Protein AF-A0A8B7E6J3-F1 (afdb_monomer_lite)

Sequence (261 aa):
MADKCQYPDISEIPKKKKKHGRKWERNRNERISSHVIGFPCHCKRYKCFEETTVEEREFLLLYFNKMQNKDHQDSFLASMIKVLSIKRRRPRRKEEKRFLRDHSFSYYIKVARGNNIVRVPVCINAILSIFGIGKSRIERIRGSLVKTGVPPLNQQGKHTNRPLAFSENIVNSIIDHIKSFKGRQSHYALHETRKLYLPEDLNLSKMYNMYKERFPQNKVCRESYRKIFAEKFNISFGYPRKDTCSTCDKLNIILENQDTA

Radius of gyration: 34.97 Å; chains: 1; bounding box: 84×31×113 Å

Secondary structure (DSSP, 8-state):
------PPP----PPPPPSSPPHHHHHHHHHHH-----PPP--TTT-HHHHS-HHHHHHHHHHHHT-SSHHHHHHHHHTTEEEEE-------S-GGG-----EEEEEEEEEEETTEEEEEEE-HHHHHHHTT--HHHHHHHHHHHHHHSSPPP--TT---SS-SS--HHHHHHHHHHHHTS--EE-TT--TT---EEE-TT--HHHHHHHHHHH-TTS---HHHHHHHHHHH--EEES----PPPHHHHHHHHHHHHHTT-

pLDDT: mean 81.84, std 14.5, range [36.25, 96.56]

Structure (mmCIF, N/CA/C/O backbone):
data_AF-A0A8B7E6J3-F1
#
_entry.id   AF-A0A8B7E6J3-F1
#
loop_
_atom_site.group_PDB
_atom_site.id
_atom_site.type_symbol
_atom_site.label_atom_id
_atom_site.label_alt_id
_atom_site.label_comp_id
_atom_site.label_asym_id
_atom_site.label_entity_id
_atom_site.label_seq_id
_atom_site.pdbx_PDB_ins_code
_atom_site.Cartn_x
_atom_site.Cartn_y
_atom_site.Cartn_z
_atom_site.occupancy
_atom_site.B_iso_or_equiv
_atom_site.auth_seq_id
_atom_site.auth_comp_id
_atom_site.auth_asym_id
_atom_site.auth_atom_id
_atom_site.pdbx_PDB_model_num
ATOM 1 N N . MET A 1 1 ? -1.673 14.776 -31.379 1.00 37.25 1 MET A N 1
ATOM 2 C CA . MET A 1 1 ? -1.267 13.980 -30.199 1.00 37.25 1 MET A CA 1
ATOM 3 C C . MET A 1 1 ? 0.146 13.478 -30.448 1.00 37.25 1 MET A C 1
ATOM 5 O O . MET A 1 1 ? 0.320 12.621 -31.297 1.00 37.25 1 MET A O 1
ATOM 9 N N . ALA A 1 2 ? 1.160 14.076 -29.820 1.00 36.25 2 ALA A N 1
ATOM 10 C CA . ALA A 1 2 ? 2.540 13.626 -29.997 1.00 36.25 2 ALA A CA 1
ATOM 11 C C . ALA A 1 2 ? 2.730 12.287 -29.268 1.00 36.25 2 ALA A C 1
ATOM 13 O O . ALA A 1 2 ? 2.563 12.229 -28.046 1.00 36.25 2 ALA A O 1
ATOM 14 N N . ASP A 1 3 ? 3.043 11.227 -30.015 1.00 43.50 3 ASP A N 1
ATOM 15 C CA . ASP A 1 3 ? 3.410 9.922 -29.469 1.00 43.50 3 ASP A CA 1
ATOM 16 C C . ASP A 1 3 ? 4.594 10.095 -28.513 1.00 43.50 3 ASP A C 1
ATOM 18 O O . ASP A 1 3 ? 5.736 10.326 -28.915 1.00 43.50 3 ASP A O 1
ATOM 22 N N . LYS A 1 4 ? 4.319 10.022 -27.209 1.00 47.16 4 LYS A N 1
ATOM 23 C CA . LYS A 1 4 ? 5.356 10.048 -26.178 1.00 47.16 4 LYS A CA 1
ATOM 24 C C . LYS A 1 4 ? 6.167 8.757 -26.294 1.00 47.16 4 LYS A C 1
ATOM 26 O O . LYS A 1 4 ? 5.775 7.736 -25.733 1.00 47.16 4 LYS A O 1
ATOM 31 N N . CYS A 1 5 ? 7.296 8.819 -27.001 1.00 52.91 5 CYS A N 1
ATOM 32 C CA . CYS A 1 5 ? 8.334 7.787 -27.013 1.00 52.91 5 CYS A CA 1
ATOM 33 C C . CYS A 1 5 ? 8.694 7.440 -25.562 1.00 52.91 5 CYS A C 1
ATOM 35 O O . CYS A 1 5 ? 9.244 8.252 -24.814 1.00 52.91 5 CYS A O 1
ATOM 37 N N . GLN A 1 6 ? 8.288 6.249 -25.122 1.00 54.31 6 GLN A N 1
ATOM 38 C CA . GLN A 1 6 ? 8.710 5.713 -23.839 1.00 54.31 6 GLN A CA 1
ATOM 39 C C . GLN A 1 6 ? 10.120 5.159 -24.029 1.00 54.31 6 GLN A C 1
ATOM 41 O O . GLN A 1 6 ? 10.323 4.237 -24.810 1.00 54.31 6 GLN A O 1
ATOM 46 N N . TYR A 1 7 ? 11.088 5.766 -23.348 1.00 54.88 7 TYR A N 1
ATOM 47 C CA . TYR A 1 7 ? 12.486 5.350 -23.365 1.00 54.88 7 TYR A CA 1
ATOM 48 C C . TYR A 1 7 ? 12.687 4.162 -22.424 1.00 54.88 7 TYR A C 1
ATOM 50 O O . TYR A 1 7 ? 12.474 4.331 -21.219 1.00 54.88 7 TYR A O 1
ATOM 58 N N . PRO A 1 8 ? 13.156 3.007 -22.909 1.00 53.94 8 PRO A N 1
ATOM 59 C CA . PRO A 1 8 ? 13.796 2.050 -22.042 1.00 53.94 8 PRO A CA 1
ATOM 60 C C . PRO A 1 8 ? 15.250 2.458 -21.792 1.00 53.94 8 PRO A C 1
ATOM 62 O O . PRO A 1 8 ? 15.951 3.011 -22.656 1.00 53.94 8 PRO A O 1
ATOM 65 N N . ASP A 1 9 ? 15.672 2.238 -20.555 1.00 53.44 9 ASP A N 1
ATOM 66 C CA . ASP A 1 9 ? 17.061 2.349 -20.135 1.00 53.44 9 ASP A CA 1
ATOM 67 C C . ASP A 1 9 ? 17.729 1.001 -20.431 1.00 53.44 9 ASP A C 1
ATOM 69 O O . ASP A 1 9 ? 17.225 -0.032 -19.999 1.00 53.44 9 ASP A O 1
ATOM 73 N N . ILE A 1 10 ? 18.805 1.008 -21.221 1.00 54.53 10 ILE A N 1
ATOM 74 C CA . ILE A 1 10 ? 19.584 -0.200 -21.552 1.00 54.53 10 ILE A CA 1
ATOM 75 C C . ILE A 1 10 ? 20.737 -0.371 -20.541 1.00 54.53 10 ILE A C 1
ATOM 77 O O . ILE A 1 10 ? 21.452 -1.365 -20.558 1.00 54.53 10 ILE A O 1
ATOM 81 N N . SER A 1 11 ? 20.921 0.577 -19.613 1.00 46.94 11 SER A N 1
ATOM 82 C CA . SER A 1 11 ? 22.056 0.547 -18.696 1.00 46.94 11 SER A CA 1
ATOM 83 C C . SER A 1 11 ? 21.788 -0.275 -17.427 1.00 46.94 11 SER A C 1
ATOM 85 O O . SER A 1 11 ? 20.883 0.010 -16.644 1.00 46.94 11 SER A O 1
ATOM 87 N N . GLU A 1 12 ? 22.658 -1.258 -17.179 1.00 51.25 12 GLU A N 1
ATOM 88 C CA . GLU A 1 12 ? 22.761 -2.020 -15.922 1.00 51.25 12 GLU A CA 1
ATOM 89 C C . GLU A 1 12 ? 23.440 -1.232 -14.786 1.00 51.25 12 GLU A C 1
ATOM 91 O O . GLU A 1 12 ? 23.791 -1.802 -13.756 1.00 51.25 12 GLU A O 1
ATOM 96 N N . ILE A 1 13 ? 23.654 0.082 -14.927 1.00 48.06 13 ILE A N 1
ATOM 97 C CA . ILE A 1 13 ? 24.412 0.854 -13.935 1.00 48.06 13 ILE A CA 1
ATOM 98 C C . ILE A 1 13 ? 23.445 1.629 -13.029 1.00 48.06 13 ILE A C 1
ATOM 100 O O . ILE A 1 13 ? 22.967 2.709 -13.398 1.00 48.06 13 ILE A O 1
ATOM 104 N N . PRO A 1 14 ? 23.151 1.139 -11.807 1.00 47.66 14 PRO A N 1
ATOM 105 C CA . PRO A 1 14 ? 22.298 1.861 -10.881 1.00 47.66 14 PRO A CA 1
ATOM 106 C C . PRO A 1 14 ? 22.972 3.172 -10.464 1.00 47.66 14 PRO A C 1
ATOM 108 O O . PRO A 1 14 ? 24.040 3.195 -9.851 1.00 47.66 14 PRO A O 1
ATOM 111 N N . LYS A 1 15 ? 22.310 4.295 -10.764 1.00 56.81 15 LYS A N 1
ATOM 112 C CA . LYS A 1 15 ? 22.714 5.632 -10.304 1.00 56.81 15 LYS A CA 1
ATOM 113 C C . LYS A 1 15 ? 22.956 5.611 -8.786 1.00 56.81 15 LYS A C 1
ATOM 115 O O . LYS A 1 15 ? 22.044 5.278 -8.022 1.00 56.81 15 LYS A O 1
ATOM 120 N N . LYS A 1 16 ? 24.170 5.989 -8.354 1.00 54.41 16 LYS A N 1
ATOM 121 C CA . LYS A 1 16 ? 24.579 6.054 -6.936 1.00 54.41 16 LYS A CA 1
ATOM 122 C C . LYS A 1 16 ? 23.541 6.830 -6.106 1.00 54.41 16 LYS A C 1
ATOM 124 O O . LYS A 1 16 ? 23.137 7.938 -6.468 1.00 54.41 16 LYS A O 1
ATOM 129 N N . LYS A 1 17 ? 23.078 6.230 -5.001 1.00 52.81 17 LYS A N 1
ATOM 130 C CA . LYS A 1 17 ? 22.059 6.811 -4.105 1.00 52.81 17 LYS A CA 1
ATOM 131 C C . LYS A 1 17 ? 22.602 8.070 -3.412 1.00 52.81 17 LYS A C 1
ATOM 133 O O . LYS A 1 17 ? 23.733 8.081 -2.939 1.00 52.81 17 LYS A O 1
ATOM 138 N N . LYS A 1 18 ? 21.779 9.122 -3.320 1.00 54.47 18 LYS A N 1
ATOM 139 C CA . LYS A 1 18 ? 22.075 10.324 -2.515 1.00 54.47 18 LYS A CA 1
ATOM 140 C C . LYS A 1 18 ? 22.047 9.964 -1.016 1.00 54.47 18 LYS A C 1
ATOM 142 O O . LYS A 1 18 ? 21.199 9.173 -0.613 1.00 54.47 18 LYS A O 1
ATOM 147 N N . LYS A 1 19 ? 22.940 10.561 -0.205 1.00 53.47 19 LYS A N 1
ATOM 148 C CA . LYS A 1 19 ? 23.074 10.336 1.260 1.00 53.47 19 LYS A CA 1
ATOM 149 C C . LYS A 1 19 ? 21.780 10.579 2.050 1.00 53.47 19 LYS A C 1
ATOM 151 O O . LYS A 1 19 ? 21.528 9.902 3.037 1.00 53.47 19 LYS A O 1
ATOM 156 N N . HIS A 1 20 ? 20.946 11.509 1.595 1.00 54.53 20 HIS A N 1
ATOM 157 C CA . HIS A 1 20 ? 19.586 11.678 2.092 1.00 54.53 20 HIS A CA 1
ATOM 158 C C . HIS A 1 20 ? 18.641 11.004 1.100 1.00 54.53 20 HIS A C 1
ATOM 160 O O . HIS A 1 20 ? 18.699 11.304 -0.098 1.00 54.53 20 HIS A O 1
ATOM 166 N N . GLY A 1 21 ? 17.794 10.092 1.588 1.00 61.88 21 GLY A N 1
ATOM 167 C CA . GLY A 1 21 ? 16.759 9.438 0.786 1.00 61.88 21 GLY A CA 1
ATOM 168 C C . GLY A 1 21 ? 15.973 10.439 -0.068 1.00 61.88 21 GLY A C 1
ATOM 169 O O . GLY A 1 21 ? 15.929 11.646 0.206 1.00 61.88 21 GLY A O 1
ATOM 170 N N . ARG A 1 22 ? 15.364 9.963 -1.155 1.00 72.75 22 ARG A N 1
ATOM 171 C CA . ARG A 1 22 ? 14.664 10.851 -2.099 1.00 72.75 22 ARG A CA 1
ATOM 172 C C . ARG A 1 22 ? 13.571 11.637 -1.347 1.00 72.75 22 ARG A C 1
ATOM 174 O O . ARG A 1 22 ? 12.967 11.113 -0.419 1.00 72.75 22 ARG A O 1
ATOM 181 N N . LYS A 1 23 ? 13.258 12.879 -1.756 1.00 78.00 23 LYS A N 1
ATOM 182 C CA . LYS A 1 23 ? 12.209 13.720 -1.116 1.00 78.00 23 LYS A CA 1
ATOM 183 C C . LYS A 1 23 ? 10.894 12.956 -0.893 1.00 78.00 23 LYS A C 1
ATOM 185 O O . LYS A 1 23 ? 10.266 13.099 0.146 1.00 78.00 23 LYS A O 1
ATOM 190 N N . TRP A 1 24 ? 10.516 12.096 -1.842 1.00 75.00 24 TRP A N 1
ATOM 191 C CA . TRP A 1 24 ? 9.317 11.265 -1.725 1.00 75.00 24 TRP A CA 1
ATOM 192 C C . TRP A 1 24 ? 9.387 10.233 -0.582 1.00 75.00 24 TRP A C 1
ATOM 194 O O . TRP A 1 24 ? 8.356 9.954 0.019 1.00 75.00 24 TRP A O 1
ATOM 204 N N . GLU A 1 25 ? 10.568 9.687 -0.263 1.00 74.69 25 GLU A N 1
ATOM 205 C CA . GLU A 1 25 ? 10.778 8.726 0.835 1.00 74.69 25 GLU A CA 1
ATOM 206 C C . GLU A 1 25 ? 10.626 9.422 2.186 1.00 74.69 25 GLU A C 1
ATOM 208 O O . GLU A 1 25 ? 9.928 8.913 3.055 1.00 74.69 25 GLU A O 1
ATOM 213 N N . ARG A 1 26 ? 11.195 10.627 2.330 1.00 76.44 26 ARG A N 1
ATOM 214 C CA . ARG A 1 26 ? 11.019 11.454 3.534 1.00 76.44 26 ARG A CA 1
ATOM 215 C C . ARG A 1 26 ? 9.555 11.808 3.768 1.00 76.44 26 ARG A C 1
ATOM 217 O O . ARG A 1 26 ? 9.015 11.448 4.804 1.00 76.44 26 ARG A O 1
ATOM 224 N N . ASN A 1 27 ? 8.884 12.368 2.759 1.00 80.81 27 ASN A N 1
ATOM 225 C CA . ASN A 1 27 ? 7.459 12.698 2.849 1.00 80.81 27 ASN A CA 1
ATOM 226 C C . ASN A 1 27 ? 6.593 11.461 3.145 1.00 80.81 27 ASN A C 1
ATOM 228 O O . ASN A 1 27 ? 5.552 11.558 3.791 1.00 80.81 27 ASN A O 1
ATOM 232 N N . ARG A 1 28 ? 6.978 10.287 2.628 1.00 79.69 28 ARG A N 1
ATOM 233 C CA . ARG A 1 28 ? 6.297 9.025 2.932 1.00 79.69 28 ARG A CA 1
ATOM 234 C C . ARG A 1 28 ? 6.477 8.648 4.401 1.00 79.69 28 ARG A C 1
ATOM 236 O O . ARG A 1 28 ? 5.488 8.273 5.018 1.00 79.69 28 ARG A O 1
ATOM 243 N N . ASN A 1 29 ? 7.694 8.724 4.928 1.00 78.88 29 ASN A N 1
ATOM 244 C CA . ASN A 1 29 ? 7.988 8.368 6.315 1.00 78.88 29 ASN A CA 1
ATOM 245 C C . ASN A 1 29 ? 7.316 9.337 7.291 1.00 78.88 29 ASN A C 1
ATOM 247 O O . ASN A 1 29 ? 6.661 8.881 8.219 1.00 78.88 29 ASN A O 1
ATOM 251 N N . GLU A 1 30 ? 7.368 10.641 7.014 1.00 81.75 30 GLU A N 1
ATOM 252 C CA . GLU A 1 30 ? 6.654 11.661 7.794 1.00 81.75 30 GLU A CA 1
ATOM 253 C C . GLU A 1 30 ? 5.155 11.354 7.871 1.00 81.75 30 GLU A C 1
ATOM 255 O O . GLU A 1 30 ? 4.595 11.309 8.959 1.00 81.75 30 GLU A O 1
ATOM 260 N N . ARG A 1 31 ? 4.513 11.027 6.738 1.00 81.00 31 ARG A N 1
ATOM 261 C CA . ARG A 1 31 ? 3.088 10.646 6.712 1.00 81.00 31 ARG A CA 1
ATOM 262 C C . ARG A 1 31 ? 2.765 9.382 7.508 1.00 81.00 31 ARG A C 1
ATOM 264 O O . ARG A 1 31 ? 1.618 9.211 7.900 1.00 81.00 31 ARG A O 1
ATOM 271 N N . ILE A 1 32 ? 3.720 8.465 7.661 1.00 82.19 32 ILE A N 1
ATOM 272 C CA . ILE A 1 32 ? 3.532 7.222 8.424 1.00 82.19 32 ILE A CA 1
ATOM 273 C C . ILE A 1 32 ? 3.584 7.513 9.928 1.00 82.19 32 ILE A C 1
ATOM 275 O O . ILE A 1 32 ? 2.846 6.878 10.677 1.00 82.19 32 ILE A O 1
ATOM 279 N N . SER A 1 33 ? 4.408 8.469 10.362 1.00 85.06 33 SER A N 1
ATOM 280 C CA . SER A 1 33 ? 4.624 8.790 11.777 1.00 85.06 33 SER A CA 1
ATOM 281 C C . SER A 1 33 ? 3.790 9.966 12.298 1.00 85.06 33 SER A C 1
ATOM 283 O O . SER A 1 33 ? 3.857 10.267 13.485 1.00 85.06 33 SER A O 1
ATOM 285 N N . SER A 1 34 ? 3.035 10.661 11.443 1.00 90.25 34 SER A N 1
ATOM 286 C CA . SER A 1 34 ? 2.332 11.906 11.788 1.00 90.25 34 SER A CA 1
ATOM 287 C C . SER A 1 34 ? 0.832 11.736 12.065 1.00 90.25 34 SER A C 1
ATOM 289 O O . SER A 1 34 ? 0.069 12.679 11.842 1.00 90.25 34 SER A O 1
ATOM 291 N N . HIS A 1 35 ? 0.359 10.549 12.461 1.00 92.69 35 HIS A N 1
ATOM 292 C CA . HIS A 1 35 ? -1.067 10.379 12.754 1.00 92.69 35 HIS A CA 1
ATOM 293 C C . HIS A 1 35 ? -1.444 11.058 14.075 1.00 92.69 35 HIS A C 1
ATOM 295 O O . HIS A 1 35 ? -0.661 11.061 15.023 1.00 92.69 35 HIS A O 1
ATOM 301 N N . VAL A 1 36 ? -2.659 11.604 14.133 1.00 94.12 36 VAL A N 1
ATOM 302 C CA . VAL A 1 36 ? -3.217 12.302 15.299 1.00 94.12 36 VAL A CA 1
ATOM 303 C C . VAL A 1 36 ? -4.597 11.727 15.604 1.00 94.12 36 VAL A C 1
ATOM 305 O O . VAL A 1 36 ? -5.308 11.305 14.687 1.00 94.12 36 VAL A O 1
ATOM 308 N N . ILE A 1 37 ? -4.968 11.706 16.886 1.00 94.31 37 ILE A N 1
ATOM 309 C CA . ILE A 1 37 ? -6.299 11.283 17.327 1.00 94.31 37 ILE A CA 1
ATOM 310 C C . ILE A 1 37 ? -7.342 12.231 16.719 1.00 94.31 37 ILE A C 1
ATOM 312 O O . ILE A 1 37 ? -7.235 13.450 16.822 1.00 94.31 37 ILE A O 1
ATOM 316 N N . GLY A 1 38 ? -8.344 11.658 16.058 1.00 92.44 38 GLY A N 1
ATOM 317 C CA . GLY A 1 38 ? -9.471 12.391 15.493 1.00 92.44 38 GLY A CA 1
ATOM 318 C C . GLY A 1 38 ? -10.586 12.662 16.507 1.00 92.44 38 GLY A C 1
ATOM 319 O O . GLY A 1 38 ? -10.463 12.432 17.707 1.00 92.44 38 GLY A O 1
ATOM 320 N N . PHE A 1 39 ? -11.735 13.112 16.001 1.00 92.06 39 PHE A N 1
ATOM 321 C CA . PHE A 1 39 ? -12.907 13.377 16.837 1.00 92.06 39 PHE A CA 1
ATOM 322 C C . PHE A 1 39 ? -13.446 12.109 17.517 1.00 92.06 39 PHE A C 1
ATOM 324 O O . PHE A 1 39 ? -13.477 11.040 16.890 1.00 92.06 39 PHE A O 1
ATOM 331 N N . PRO A 1 40 ? -13.917 12.205 18.773 1.00 92.38 40 PRO A N 1
ATOM 332 C CA . PRO A 1 40 ? -14.459 11.064 19.494 1.00 92.38 40 PRO A CA 1
ATOM 333 C C . PRO A 1 40 ? -15.679 10.478 18.781 1.00 92.38 40 PRO A C 1
ATOM 335 O O . PRO A 1 40 ? -16.501 11.186 18.196 1.00 92.38 40 PRO A O 1
ATOM 338 N N . CYS A 1 41 ? -15.810 9.152 18.819 1.00 92.62 41 CYS A N 1
ATOM 339 C CA . CYS A 1 41 ? -16.981 8.488 18.264 1.00 92.62 41 CYS A CA 1
ATOM 340 C C . CYS A 1 41 ? -18.117 8.416 19.298 1.00 92.62 41 CYS A C 1
ATOM 342 O O . CYS A 1 41 ? -17.916 7.972 20.425 1.00 92.62 41 CYS A O 1
ATOM 344 N N . HIS A 1 42 ? -19.338 8.744 18.876 1.00 92.12 42 HIS A N 1
ATOM 345 C CA . HIS A 1 42 ? -20.531 8.796 19.733 1.00 92.12 42 HIS A CA 1
ATOM 346 C C . HIS A 1 42 ? -21.352 7.494 19.674 1.00 92.12 42 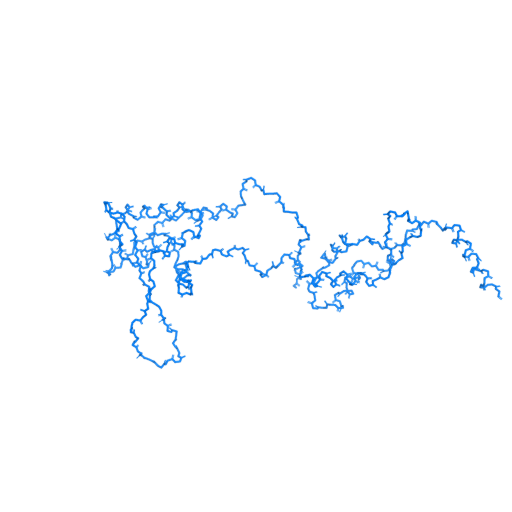HIS A C 1
ATOM 348 O O . HIS A 1 42 ? -22.565 7.494 19.455 1.00 92.12 42 HIS A O 1
ATOM 354 N N . CYS A 1 43 ? -20.691 6.336 19.756 1.00 91.31 43 CYS A N 1
ATOM 355 C CA . CYS A 1 43 ? -21.379 5.054 19.606 1.00 91.31 43 CYS A CA 1
ATOM 356 C C . CYS A 1 43 ? -22.089 4.621 20.902 1.00 91.31 43 CYS A C 1
ATOM 358 O O . CYS A 1 43 ? -21.448 4.395 21.922 1.00 91.31 43 CYS A O 1
ATOM 360 N N . LYS A 1 44 ? -23.403 4.374 20.832 1.00 91.19 44 LYS A N 1
ATOM 361 C CA . LYS A 1 44 ? -24.205 3.955 22.001 1.00 91.19 44 LYS A CA 1
ATOM 362 C C . LYS A 1 44 ? -23.892 2.542 22.509 1.00 91.19 44 LYS A C 1
ATOM 364 O O . LYS A 1 44 ? -24.037 2.270 23.689 1.00 91.19 44 LYS A O 1
ATOM 369 N N . ARG A 1 45 ? -23.481 1.633 21.615 1.00 90.94 45 ARG A N 1
ATOM 370 C CA . ARG A 1 45 ? -23.302 0.204 21.938 1.00 90.94 45 ARG A CA 1
ATOM 371 C C . ARG A 1 45 ? -22.063 -0.084 22.782 1.00 90.94 45 ARG A C 1
ATOM 373 O O . ARG A 1 45 ? -22.135 -0.887 23.696 1.00 90.94 45 ARG A O 1
ATOM 380 N N . TYR A 1 46 ? -20.930 0.492 22.391 1.00 91.56 46 TYR A N 1
ATOM 381 C CA . TYR A 1 46 ? -19.626 0.200 22.994 1.00 91.56 46 TYR A CA 1
ATOM 382 C C . TYR A 1 46 ? -19.037 1.392 23.740 1.00 91.56 46 TYR A C 1
ATOM 384 O O . TYR A 1 46 ? -17.972 1.235 24.318 1.00 91.56 46 TYR A O 1
ATOM 392 N N . LYS A 1 47 ? -19.669 2.576 23.647 1.00 92.69 47 LYS A N 1
ATOM 393 C CA . LYS A 1 47 ? -19.249 3.806 24.332 1.00 92.69 47 LYS A CA 1
ATOM 394 C C . LYS A 1 47 ? -17.728 4.009 24.303 1.00 92.69 47 LYS A C 1
ATOM 396 O O . LYS A 1 47 ? -17.091 4.247 25.317 1.00 92.69 47 LYS A O 1
ATOM 401 N N . CYS A 1 48 ? -17.126 3.853 23.119 1.00 93.06 48 CYS A N 1
ATOM 402 C CA . CYS A 1 48 ? -15.695 3.550 23.021 1.00 93.06 48 CYS A CA 1
ATOM 403 C C . CYS A 1 48 ? -14.790 4.590 23.686 1.00 93.06 48 CYS A C 1
ATOM 405 O O . CYS A 1 48 ? -13.764 4.211 24.227 1.00 93.06 48 CYS A O 1
ATOM 407 N N . PHE A 1 49 ? -15.152 5.874 23.629 1.00 91.81 49 PHE A N 1
ATOM 408 C CA . PHE A 1 49 ? -14.370 6.967 24.216 1.00 91.81 49 PHE A CA 1
ATOM 409 C C . PHE A 1 49 ? -14.659 7.202 25.705 1.00 91.81 49 PHE A C 1
ATOM 411 O O . PHE A 1 49 ? -13.863 7.870 26.352 1.00 91.81 49 PHE A O 1
ATOM 418 N N . GLU A 1 50 ? -15.754 6.650 26.236 1.00 91.81 50 GLU A N 1
ATOM 419 C CA . GLU A 1 50 ? -16.018 6.598 27.681 1.00 91.81 50 GLU A CA 1
ATOM 420 C C . GLU A 1 50 ? -15.215 5.448 28.305 1.00 91.81 50 GLU A C 1
ATOM 422 O O . GLU A 1 50 ? -14.574 5.633 29.330 1.00 91.81 50 GLU A O 1
ATOM 427 N N . GLU A 1 51 ? -15.169 4.286 27.641 1.00 90.69 51 GLU A N 1
ATOM 428 C CA . GLU A 1 51 ? -14.489 3.099 28.185 1.00 90.69 51 GLU A CA 1
ATOM 429 C C . GLU A 1 51 ? -12.973 3.072 28.008 1.00 90.69 51 GLU A C 1
ATOM 431 O O . GLU A 1 51 ? -12.300 2.197 28.563 1.00 90.69 51 GLU A O 1
ATOM 436 N N . THR A 1 52 ? -12.427 3.987 27.207 1.00 91.38 52 THR A N 1
ATOM 437 C CA . THR A 1 52 ? -10.985 4.084 26.966 1.00 91.38 52 THR A CA 1
ATOM 438 C C . THR A 1 52 ? -10.463 5.425 27.433 1.00 91.38 52 THR A C 1
ATOM 440 O O . THR A 1 52 ? -10.948 6.488 27.019 1.00 91.38 52 THR A O 1
ATOM 443 N N . THR A 1 53 ? -9.437 5.386 28.277 1.00 92.88 53 THR A N 1
ATOM 444 C CA . THR A 1 53 ? -8.841 6.615 28.800 1.00 92.88 53 THR A CA 1
ATOM 445 C C . THR A 1 53 ? -8.068 7.337 27.698 1.00 92.88 53 THR A C 1
ATOM 447 O O . THR A 1 53 ? -7.780 6.784 26.629 1.00 92.88 53 THR A O 1
ATOM 450 N N . VAL A 1 54 ? -7.783 8.619 27.920 1.00 93.06 54 VAL A N 1
ATOM 451 C CA . VAL A 1 54 ? -6.996 9.421 26.974 1.00 93.06 54 VAL A CA 1
ATOM 452 C C . VAL A 1 54 ? -5.577 8.856 26.866 1.00 93.06 54 VAL A C 1
ATOM 454 O O . VAL A 1 54 ? -5.115 8.607 25.757 1.00 93.06 54 VAL A O 1
ATOM 457 N N . GLU A 1 55 ? -4.961 8.521 28.000 1.00 92.81 55 GLU A N 1
ATOM 458 C CA . GLU A 1 55 ? -3.618 7.933 28.082 1.00 92.81 55 GLU A CA 1
ATOM 459 C C . GLU A 1 55 ? -3.504 6.613 27.306 1.00 92.81 55 GLU A C 1
ATOM 461 O O . GLU A 1 55 ? -2.562 6.413 26.538 1.00 92.81 55 GLU A O 1
ATOM 466 N N . GLU A 1 56 ? -4.494 5.720 27.435 1.00 93.25 56 GLU A N 1
ATOM 467 C CA . GLU A 1 56 ? -4.527 4.446 26.704 1.00 93.25 56 GLU A CA 1
ATOM 468 C C . GLU A 1 56 ? -4.535 4.678 25.181 1.00 93.25 56 GLU A C 1
ATOM 470 O O . GLU A 1 56 ? -3.849 3.984 24.423 1.00 93.25 56 GLU A O 1
ATOM 475 N N . ARG A 1 57 ? -5.305 5.670 24.718 1.00 94.25 57 ARG A N 1
ATOM 476 C CA . ARG A 1 57 ? -5.419 6.022 23.295 1.00 94.25 57 ARG A CA 1
ATOM 477 C C . ARG A 1 57 ? -4.150 6.686 22.771 1.00 94.25 57 ARG A C 1
ATOM 479 O O . ARG A 1 57 ? -3.700 6.341 21.677 1.00 94.25 57 ARG A O 1
ATOM 486 N N . GLU A 1 58 ? -3.566 7.594 23.542 1.00 94.31 58 GLU A N 1
ATOM 487 C CA . GLU A 1 58 ? -2.311 8.266 23.204 1.00 94.31 58 GLU A CA 1
ATOM 488 C C . GLU A 1 58 ? -1.147 7.282 23.140 1.00 94.31 58 GLU A C 1
ATOM 490 O O . GLU A 1 58 ? -0.377 7.311 22.181 1.00 94.31 58 GLU A O 1
ATOM 495 N N . PHE A 1 59 ? -1.070 6.339 24.081 1.00 94.00 59 PHE A N 1
ATOM 496 C CA . PHE A 1 59 ? -0.073 5.274 24.055 1.00 94.00 59 PHE A CA 1
ATOM 497 C C . PHE A 1 59 ? -0.189 4.413 22.789 1.00 94.00 59 PHE A C 1
ATOM 499 O O . PHE A 1 59 ? 0.809 4.147 22.111 1.00 94.00 59 PHE A O 1
ATOM 506 N N . LEU A 1 60 ? -1.411 4.005 22.429 1.00 94.06 60 LEU A N 1
ATOM 507 C CA . LEU A 1 60 ? -1.662 3.237 21.208 1.00 94.06 60 LEU A CA 1
ATOM 508 C C . LEU A 1 60 ? -1.260 4.009 19.948 1.00 94.06 60 LEU A C 1
ATOM 510 O O . LEU A 1 60 ? -0.649 3.426 19.047 1.00 94.06 60 LEU A O 1
ATOM 514 N N . LEU A 1 61 ? -1.583 5.302 19.878 1.00 95.00 61 LEU A N 1
ATOM 515 C CA . LEU A 1 61 ? -1.201 6.150 18.754 1.00 95.00 61 LEU A CA 1
ATOM 516 C C . LEU A 1 61 ? 0.319 6.344 18.686 1.00 95.00 61 LEU A C 1
ATOM 518 O O . LEU A 1 61 ? 0.903 6.222 17.610 1.00 95.00 61 LEU A O 1
ATOM 522 N N . LEU A 1 62 ? 0.972 6.602 19.818 1.00 94.06 62 LEU A N 1
ATOM 523 C CA . LEU A 1 62 ? 2.420 6.773 19.895 1.00 94.06 62 LEU A CA 1
ATOM 524 C C . LEU A 1 62 ? 3.142 5.510 19.421 1.00 94.06 62 LEU A C 1
ATOM 526 O O . LEU A 1 62 ? 4.055 5.584 18.595 1.00 94.06 62 LEU A O 1
ATOM 530 N N . TYR A 1 63 ? 2.687 4.339 19.869 1.00 93.31 63 TYR A N 1
ATOM 531 C CA . TYR A 1 63 ? 3.211 3.061 19.399 1.00 93.31 63 TYR A CA 1
ATOM 532 C C . TYR A 1 63 ? 2.997 2.872 17.889 1.00 93.31 63 TYR A C 1
ATOM 534 O O . TYR A 1 63 ? 3.911 2.449 17.180 1.00 93.31 63 TYR A O 1
ATOM 542 N N . PHE A 1 64 ? 1.819 3.236 17.374 1.00 94.88 64 PHE A N 1
ATOM 543 C CA . PHE A 1 64 ? 1.490 3.164 15.948 1.00 94.88 64 PHE A CA 1
ATOM 544 C C . PHE A 1 64 ? 2.361 4.083 15.076 1.00 94.88 64 PHE A C 1
ATOM 546 O O . PHE A 1 64 ? 2.831 3.667 14.012 1.00 94.88 64 PHE A O 1
ATOM 553 N N . ASN A 1 65 ? 2.621 5.307 15.537 1.00 93.81 65 ASN A N 1
ATOM 554 C CA . ASN A 1 65 ? 3.461 6.292 14.853 1.00 93.81 65 ASN A CA 1
ATOM 555 C C . ASN A 1 65 ? 4.950 5.929 14.885 1.00 93.81 65 ASN A C 1
ATOM 557 O O . ASN A 1 65 ? 5.686 6.277 13.964 1.00 93.81 65 ASN A O 1
ATOM 561 N N . LYS A 1 66 ? 5.397 5.188 15.907 1.00 93.44 66 LYS A N 1
ATOM 562 C CA . LYS A 1 66 ? 6.779 4.693 16.016 1.00 93.44 66 LYS A CA 1
ATOM 563 C C . LYS A 1 66 ? 7.092 3.554 15.032 1.00 93.44 66 LYS A C 1
ATOM 565 O O . LYS A 1 66 ? 8.257 3.204 14.840 1.00 93.44 66 LYS A O 1
ATOM 570 N N . MET A 1 67 ? 6.083 2.949 14.402 1.00 91.69 67 MET A N 1
ATOM 571 C CA . MET A 1 67 ? 6.294 1.849 13.458 1.00 91.69 67 MET A CA 1
ATOM 572 C C . MET A 1 67 ? 7.005 2.316 12.187 1.00 91.69 67 MET A C 1
ATOM 574 O O . MET A 1 67 ? 6.571 3.248 11.518 1.00 91.69 67 MET A O 1
ATOM 578 N N . GLN A 1 68 ? 8.064 1.598 11.803 1.00 84.19 68 GLN A N 1
ATOM 579 C CA . GLN A 1 68 ? 8.937 1.989 10.690 1.00 84.19 68 GLN A CA 1
ATOM 580 C C . GLN A 1 68 ? 8.239 1.957 9.324 1.00 84.19 68 GLN A C 1
ATOM 582 O O . GLN A 1 68 ? 8.488 2.808 8.474 1.00 84.19 68 GLN A O 1
ATOM 587 N N . ASN A 1 69 ? 7.375 0.961 9.097 1.00 87.12 69 ASN A N 1
ATOM 588 C CA . ASN A 1 69 ? 6.765 0.718 7.794 1.00 87.12 69 ASN A CA 1
ATOM 589 C C . ASN A 1 69 ? 5.246 0.587 7.880 1.00 87.12 69 ASN A C 1
ATOM 591 O O . ASN A 1 69 ? 4.685 0.060 8.842 1.00 87.12 69 ASN A O 1
ATOM 595 N N . LYS A 1 70 ? 4.592 0.962 6.776 1.00 88.94 70 LYS A N 1
ATOM 596 C CA . LYS A 1 70 ? 3.150 0.790 6.565 1.00 88.94 70 LYS A CA 1
ATOM 597 C C . LYS A 1 70 ? 2.685 -0.658 6.771 1.00 88.94 70 LYS A C 1
ATOM 599 O O . LYS A 1 70 ? 1.589 -0.863 7.277 1.00 88.94 70 LYS A O 1
ATOM 604 N N . ASP A 1 71 ? 3.513 -1.638 6.417 1.00 91.69 71 ASP A N 1
ATOM 605 C CA . ASP A 1 71 ? 3.185 -3.062 6.562 1.00 91.69 71 ASP A CA 1
ATOM 606 C C . ASP A 1 71 ? 3.082 -3.483 8.037 1.00 91.69 71 ASP A C 1
ATOM 608 O O . ASP A 1 71 ? 2.165 -4.218 8.407 1.00 91.69 71 ASP A O 1
ATOM 612 N N . HIS A 1 72 ? 3.952 -2.953 8.907 1.00 92.62 72 HIS A N 1
ATOM 613 C CA . HIS A 1 72 ? 3.857 -3.174 10.354 1.00 92.62 72 HIS A CA 1
ATOM 614 C C . HIS A 1 72 ? 2.597 -2.526 10.930 1.00 92.62 72 HIS A C 1
ATOM 616 O O . HIS A 1 72 ? 1.868 -3.172 11.678 1.00 92.62 72 HIS A O 1
ATOM 622 N N . GLN A 1 73 ? 2.286 -1.296 10.511 1.00 94.06 73 GLN A N 1
ATOM 623 C CA . GLN A 1 73 ? 1.044 -0.621 10.893 1.00 94.06 73 GLN A CA 1
ATOM 624 C C . GLN A 1 73 ? -0.201 -1.398 10.452 1.00 94.06 73 GLN A C 1
ATOM 626 O O . GLN A 1 73 ? -1.132 -1.578 11.231 1.00 94.06 73 GLN A O 1
ATOM 631 N N . ASP A 1 74 ? -0.230 -1.878 9.208 1.00 94.81 74 ASP A N 1
ATOM 632 C CA . ASP A 1 74 ? -1.359 -2.647 8.681 1.00 94.81 74 ASP A CA 1
ATOM 633 C C . ASP A 1 74 ? -1.504 -3.994 9.402 1.00 94.81 74 ASP A C 1
ATOM 635 O O . ASP A 1 74 ? -2.626 -4.427 9.663 1.00 94.81 74 ASP A O 1
ATOM 639 N N . SER A 1 75 ? -0.389 -4.623 9.782 1.00 95.12 75 SER A N 1
ATOM 640 C CA . SER A 1 75 ? -0.380 -5.847 10.593 1.00 95.12 75 SER A CA 1
ATOM 641 C C . SER A 1 75 ? -0.892 -5.601 12.010 1.00 95.12 75 SER A C 1
ATOM 643 O O . SER A 1 75 ? -1.695 -6.375 12.532 1.00 95.12 75 SER A O 1
ATOM 645 N N . PHE A 1 76 ? -0.497 -4.484 12.618 1.00 95.25 76 PHE A N 1
ATOM 646 C CA . PHE A 1 76 ? -0.992 -4.072 13.925 1.00 95.25 76 PHE A CA 1
ATOM 647 C C . PHE A 1 76 ? -2.499 -3.807 13.905 1.00 95.25 76 PHE A C 1
ATOM 649 O O . PHE A 1 76 ? -3.226 -4.355 14.737 1.00 95.25 76 PHE A O 1
ATOM 656 N N . LEU A 1 77 ? -2.985 -3.063 12.905 1.00 95.75 77 LEU A N 1
ATOM 657 C CA . LEU A 1 77 ? -4.414 -2.831 12.688 1.00 95.75 77 LEU A CA 1
ATOM 658 C C . LEU A 1 77 ? -5.161 -4.141 12.431 1.00 95.75 77 LEU A C 1
ATOM 660 O O . LEU A 1 77 ? -6.224 -4.352 13.000 1.00 95.75 77 LEU A O 1
ATOM 664 N N . ALA A 1 78 ? -4.611 -5.048 11.619 1.00 95.81 78 ALA A N 1
ATOM 665 C CA . ALA A 1 78 ? -5.207 -6.359 11.376 1.00 95.81 78 ALA A CA 1
ATOM 666 C C . ALA A 1 78 ? -5.362 -7.171 12.670 1.00 95.81 78 ALA A C 1
ATOM 668 O O . ALA A 1 78 ? -6.383 -7.828 12.856 1.00 95.81 78 ALA A O 1
ATOM 669 N N . SER A 1 79 ? -4.415 -7.053 13.607 1.00 94.44 79 SER A N 1
ATOM 670 C CA . SER A 1 79 ? -4.474 -7.735 14.906 1.00 94.44 79 SER A CA 1
ATOM 671 C C . SER A 1 79 ? -5.638 -7.292 15.805 1.00 94.44 79 SER A C 1
ATOM 673 O O . SER A 1 79 ? -5.909 -7.962 16.804 1.00 94.44 79 SER A O 1
ATOM 675 N N . MET A 1 80 ? -6.309 -6.186 15.463 1.00 95.31 80 MET A N 1
ATOM 676 C CA . MET A 1 80 ? -7.486 -5.612 16.133 1.00 95.31 80 MET A CA 1
ATOM 677 C C . MET A 1 80 ? -8.805 -5.974 15.437 1.00 95.31 80 MET A C 1
ATOM 679 O O . MET A 1 80 ? -9.881 -5.567 15.879 1.00 95.31 80 MET A O 1
ATOM 683 N N . ILE A 1 81 ? -8.738 -6.715 14.327 1.00 95.94 81 ILE A N 1
ATOM 684 C CA . ILE A 1 81 ? -9.889 -7.106 13.517 1.00 95.94 81 ILE A CA 1
ATOM 685 C C . ILE A 1 81 ? -10.086 -8.608 13.645 1.00 95.94 81 ILE A C 1
ATOM 687 O O . ILE A 1 81 ? -9.213 -9.398 13.303 1.00 95.94 81 ILE A O 1
ATOM 691 N N . LYS A 1 82 ? -11.287 -9.012 14.054 1.00 94.56 82 LYS A N 1
ATOM 692 C CA . LYS A 1 82 ? -11.719 -10.407 13.982 1.00 94.56 82 LYS A CA 1
ATOM 693 C C . LYS A 1 82 ? -12.761 -10.567 12.886 1.00 94.56 82 LYS A C 1
ATOM 695 O O . LYS A 1 82 ? -13.797 -9.897 12.898 1.00 94.56 82 LYS A O 1
ATOM 700 N N . VAL A 1 83 ? -12.459 -11.451 11.938 1.00 93.38 83 VAL A N 1
ATOM 701 C CA . VAL A 1 83 ? -13.370 -11.864 10.866 1.00 93.38 83 VAL A CA 1
ATOM 702 C C . VAL A 1 83 ? -14.331 -12.908 11.429 1.00 93.38 83 VAL A C 1
ATOM 704 O O . VAL A 1 83 ? -13.917 -13.844 12.110 1.00 93.38 83 VAL A O 1
ATOM 707 N N . LEU A 1 84 ? -15.624 -12.725 11.184 1.00 90.56 84 LEU A N 1
ATOM 708 C CA . LEU A 1 84 ? -16.695 -13.600 11.649 1.00 90.56 84 LEU A CA 1
ATOM 709 C C . LEU A 1 84 ? -17.485 -14.115 10.444 1.00 90.56 84 LEU A C 1
ATOM 711 O O . LEU A 1 84 ? -17.848 -13.338 9.558 1.00 90.56 84 LEU A O 1
ATOM 715 N N . SER A 1 85 ? -17.801 -15.409 10.432 1.00 84.88 85 SER A N 1
ATOM 716 C CA . SER A 1 85 ? -18.764 -15.975 9.488 1.00 84.88 85 SER A CA 1
ATOM 717 C C . SER A 1 85 ? -20.189 -15.561 9.867 1.00 84.88 85 SER A C 1
ATOM 719 O O . SER A 1 85 ? -20.533 -15.386 11.042 1.00 84.88 85 SER A O 1
ATOM 721 N N . ILE A 1 86 ? -21.037 -15.351 8.863 1.00 81.81 86 ILE A N 1
ATOM 722 C CA . ILE A 1 86 ? -22.427 -14.954 9.093 1.00 81.81 86 ILE A CA 1
ATOM 723 C C . ILE A 1 86 ? -23.248 -16.189 9.458 1.00 81.81 86 ILE A C 1
ATOM 725 O O . ILE A 1 86 ? -23.491 -17.049 8.622 1.00 81.81 86 ILE A O 1
ATOM 729 N N . LYS A 1 87 ? -23.713 -16.241 10.711 1.00 76.06 87 LYS A N 1
ATOM 730 C CA . LYS A 1 87 ? -24.464 -17.383 11.260 1.00 76.06 87 LYS A CA 1
ATOM 731 C C . LYS A 1 87 ? -25.898 -17.514 10.733 1.00 76.06 87 LYS A C 1
ATOM 733 O O . LYS A 1 87 ? -26.457 -18.601 10.762 1.00 76.06 87 LYS A O 1
ATOM 738 N N . ARG A 1 88 ? -26.533 -16.417 10.302 1.00 72.12 88 ARG A N 1
ATOM 739 C CA . ARG A 1 88 ? -27.927 -16.427 9.827 1.00 72.12 88 ARG A CA 1
ATOM 740 C C . ARG A 1 88 ? -28.158 -15.349 8.775 1.00 72.12 88 ARG A C 1
ATOM 742 O O . ARG A 1 88 ? -27.783 -14.195 8.980 1.00 72.12 88 ARG A O 1
ATOM 749 N N . ARG A 1 89 ? -28.832 -15.709 7.681 1.00 71.38 89 ARG A N 1
ATOM 750 C CA . ARG A 1 89 ? -29.323 -14.778 6.653 1.00 71.38 89 ARG A CA 1
ATOM 751 C C . ARG A 1 89 ? -30.849 -14.712 6.744 1.00 71.38 89 ARG A C 1
ATOM 753 O O . ARG A 1 89 ? -31.501 -15.742 6.853 1.00 71.38 89 ARG A O 1
ATOM 760 N N . ARG A 1 90 ? -31.430 -13.507 6.734 1.00 70.12 90 ARG A N 1
ATOM 761 C CA . ARG A 1 90 ? -32.884 -13.315 6.580 1.00 70.12 90 ARG A CA 1
ATOM 762 C C . ARG A 1 90 ? -33.160 -12.869 5.141 1.00 70.12 90 ARG A C 1
ATOM 764 O O . ARG A 1 90 ? -32.862 -11.714 4.819 1.00 70.12 90 ARG A O 1
ATOM 771 N N . PRO A 1 91 ? -33.668 -13.737 4.252 1.00 65.56 91 PRO A N 1
ATOM 772 C CA . PRO A 1 91 ? -33.949 -13.342 2.880 1.00 65.56 91 PRO A CA 1
ATOM 773 C C . PRO A 1 91 ? -35.168 -12.401 2.834 1.00 65.56 91 PRO A C 1
ATOM 775 O O . PRO A 1 91 ? -36.278 -12.796 3.139 1.00 65.56 91 PRO A O 1
ATOM 778 N N . ARG A 1 92 ? -34.959 -11.135 2.443 1.00 63.72 92 ARG A N 1
ATOM 779 C CA . ARG A 1 92 ? -36.013 -10.121 2.194 1.00 63.72 92 ARG A CA 1
ATOM 780 C C . ARG A 1 92 ? -36.408 -9.882 0.702 1.00 63.72 92 ARG A C 1
ATOM 782 O O . ARG A 1 92 ? -37.174 -8.975 0.437 1.00 63.72 92 ARG A O 1
ATOM 789 N N . ARG A 1 93 ? -35.826 -10.597 -0.281 1.00 62.66 93 ARG A N 1
ATOM 790 C CA . ARG A 1 93 ? -35.801 -10.381 -1.764 1.00 62.66 93 ARG A CA 1
ATOM 791 C C . ARG A 1 93 ? -35.222 -11.630 -2.485 1.00 62.66 93 ARG A C 1
ATOM 793 O O . ARG A 1 93 ? -34.461 -12.355 -1.845 1.00 62.66 93 ARG A O 1
ATOM 800 N N . LYS A 1 94 ? -35.520 -11.836 -3.779 1.00 61.16 94 LYS A N 1
ATOM 801 C CA . LYS A 1 94 ? -34.946 -12.908 -4.637 1.00 61.16 94 LYS A CA 1
ATOM 802 C C . LYS A 1 94 ? -33.408 -12.813 -4.742 1.00 61.16 94 LYS A C 1
ATOM 804 O O . LYS A 1 94 ? -32.851 -11.719 -4.628 1.00 61.16 94 LYS A O 1
ATOM 809 N N . GLU A 1 95 ? -32.734 -13.955 -4.889 1.00 60.06 95 GLU A N 1
ATOM 810 C CA . GLU A 1 95 ? -31.281 -14.124 -4.682 1.00 60.06 95 GLU A CA 1
ATOM 811 C C . GLU A 1 95 ? -30.390 -13.449 -5.737 1.00 60.06 95 GLU A C 1
ATOM 813 O O . GLU A 1 95 ? -29.355 -12.891 -5.381 1.00 60.06 95 GLU A O 1
ATOM 818 N N . GLU A 1 96 ? -30.830 -13.395 -6.994 1.00 60.56 96 GLU A N 1
ATOM 819 C CA . GLU A 1 96 ? -30.007 -13.051 -8.170 1.00 60.56 96 GLU A CA 1
ATOM 820 C C . GLU A 1 96 ? -29.436 -11.619 -8.198 1.00 60.56 96 GLU A C 1
ATOM 822 O O . GLU A 1 96 ? -28.494 -11.343 -8.932 1.00 60.56 96 GLU A O 1
ATOM 827 N N . LYS A 1 97 ? -29.966 -10.683 -7.397 1.00 53.47 97 LYS A N 1
ATOM 828 C CA . LYS A 1 97 ? -29.549 -9.259 -7.400 1.00 53.47 97 LYS A CA 1
ATOM 829 C C . LYS A 1 97 ? -28.804 -8.816 -6.138 1.00 53.47 97 LYS A C 1
ATOM 831 O O . LYS A 1 97 ? -28.774 -7.625 -5.821 1.00 53.47 97 LYS A O 1
ATOM 836 N N . ARG A 1 98 ? -28.263 -9.745 -5.345 1.00 57.88 98 ARG A N 1
ATOM 837 C CA . ARG A 1 98 ? -27.699 -9.413 -4.029 1.00 57.88 98 ARG A CA 1
ATOM 838 C C . ARG A 1 98 ? -26.182 -9.486 -4.000 1.00 57.88 98 ARG A C 1
ATOM 840 O O . ARG A 1 98 ? -25.609 -10.566 -4.041 1.00 57.88 98 ARG A O 1
ATOM 847 N N . PHE A 1 99 ? -25.549 -8.348 -3.725 1.00 59.03 99 PHE A N 1
ATOM 848 C CA . PHE A 1 99 ? -24.227 -8.325 -3.097 1.00 59.03 99 PHE A CA 1
ATOM 849 C C . PHE A 1 99 ? -24.367 -8.812 -1.651 1.00 59.03 99 PHE A C 1
ATOM 851 O O . PHE A 1 99 ? -24.544 -8.028 -0.712 1.00 59.03 99 PHE A O 1
ATOM 858 N N . LEU A 1 100 ? -24.390 -10.131 -1.477 1.00 63.88 100 LEU A N 1
ATOM 859 C CA . LEU A 1 100 ? -24.413 -10.757 -0.165 1.00 63.88 100 LEU A CA 1
ATOM 860 C C . LEU A 1 100 ? -23.092 -10.421 0.531 1.00 63.88 100 LEU A C 1
ATOM 862 O O . LEU A 1 100 ? -22.010 -10.613 -0.012 1.00 63.88 100 LEU A O 1
ATOM 866 N N . ARG A 1 101 ? -23.174 -9.874 1.746 1.00 68.81 101 ARG A N 1
ATOM 867 C CA . ARG A 1 101 ? -22.001 -9.856 2.620 1.00 68.81 101 ARG A CA 1
ATOM 868 C C . ARG A 1 101 ? -21.814 -11.287 3.095 1.00 68.81 101 ARG A C 1
ATOM 870 O O . ARG A 1 101 ? -22.755 -11.839 3.658 1.00 68.81 101 ARG A O 1
ATOM 877 N N . ASP A 1 102 ? -20.634 -11.853 2.884 1.00 79.88 102 ASP A N 1
ATOM 878 C CA . ASP A 1 102 ? -20.306 -13.210 3.346 1.00 79.88 102 ASP A CA 1
ATOM 879 C C . ASP A 1 102 ? -19.661 -13.214 4.734 1.00 79.88 102 ASP A C 1
ATOM 881 O O . ASP A 1 102 ? -19.780 -14.178 5.493 1.00 79.88 102 ASP A O 1
ATOM 885 N N . HIS A 1 103 ? -19.076 -12.078 5.117 1.00 86.25 103 HIS A N 1
ATOM 886 C CA . HIS A 1 103 ? -18.346 -11.921 6.366 1.00 86.25 103 HIS A CA 1
ATOM 887 C C . HIS A 1 103 ? -18.838 -10.717 7.167 1.00 86.25 103 HIS A C 1
ATOM 889 O O . HIS A 1 103 ? -19.230 -9.678 6.625 1.00 86.25 103 HIS A O 1
ATOM 895 N N . SER A 1 104 ? -18.785 -10.867 8.486 1.00 90.00 104 SER A N 1
ATOM 896 C CA . SER A 1 104 ? -18.939 -9.792 9.460 1.00 90.00 104 SER A CA 1
ATOM 897 C C . SER A 1 104 ? -17.597 -9.524 10.141 1.00 90.00 104 SER A C 1
ATOM 899 O O . SER A 1 104 ? -16.691 -10.354 10.105 1.00 90.00 104 SER A O 1
ATOM 901 N N . PHE A 1 105 ? -17.454 -8.358 10.764 1.00 93.19 105 PHE A N 1
ATOM 902 C CA . PHE A 1 105 ? -16.216 -7.963 11.428 1.00 93.19 105 PHE A CA 1
ATOM 903 C C . PHE A 1 105 ? -16.506 -7.402 12.815 1.00 93.19 105 PHE A C 1
ATOM 905 O O . PHE A 1 105 ? -17.394 -6.562 12.979 1.00 93.19 105 PHE A O 1
ATOM 912 N N . SER A 1 106 ? -15.716 -7.830 13.793 1.00 94.56 106 SER A N 1
ATOM 913 C CA . SER A 1 106 ? -15.671 -7.253 15.138 1.00 94.56 106 SER A CA 1
ATOM 914 C C . SER A 1 106 ? -14.312 -6.611 15.389 1.00 94.56 106 SER A C 1
ATOM 916 O O . SER A 1 106 ? -13.298 -7.116 14.905 1.00 94.56 106 SER A O 1
ATOM 918 N N . TYR A 1 107 ? -14.302 -5.529 16.164 1.00 96.44 107 TYR A N 1
ATOM 919 C CA . TYR A 1 107 ? -13.112 -4.738 16.458 1.00 96.44 107 TYR A CA 1
ATOM 920 C C . TYR A 1 107 ? -12.825 -4.728 17.948 1.00 96.44 107 TYR A C 1
ATOM 922 O O . TYR A 1 107 ? -13.751 -4.678 18.758 1.00 96.44 107 TYR A O 1
ATOM 930 N N . TYR A 1 108 ? -11.547 -4.743 18.297 1.00 96.44 108 TYR A N 1
ATOM 931 C CA . TYR A 1 108 ? -11.091 -4.589 19.671 1.00 96.44 108 TYR A CA 1
ATOM 932 C C . TYR A 1 108 ? -9.746 -3.875 19.703 1.00 96.44 108 TYR A C 1
ATOM 934 O O . TYR A 1 108 ? -8.934 -4.044 18.799 1.00 96.44 108 TYR A O 1
ATOM 942 N N . ILE A 1 109 ? -9.486 -3.130 20.767 1.00 95.06 109 ILE A N 1
ATOM 943 C CA . ILE A 1 109 ? -8.150 -2.617 21.075 1.00 95.06 109 ILE A CA 1
ATOM 944 C C . ILE A 1 109 ? -7.556 -3.415 22.234 1.00 95.06 109 ILE A C 1
ATOM 946 O O . ILE A 1 109 ? -8.286 -3.971 23.054 1.00 95.06 109 ILE A O 1
ATOM 950 N N . LYS A 1 110 ? -6.228 -3.521 22.269 1.00 92.94 110 LYS A N 1
ATOM 951 C CA . LYS A 1 110 ? -5.497 -4.187 23.351 1.00 92.94 110 LYS A CA 1
ATOM 952 C C . LYS A 1 110 ? -4.927 -3.111 24.256 1.00 92.94 110 LYS A C 1
ATOM 954 O O . LYS A 1 110 ? -4.183 -2.264 23.774 1.00 92.94 110 LYS A O 1
ATOM 959 N N . VAL A 1 111 ? -5.282 -3.160 25.526 1.00 92.50 111 VAL A N 1
ATOM 960 C CA . VAL A 1 111 ? -4.937 -2.136 26.505 1.00 92.50 111 VAL A CA 1
ATOM 961 C C . VAL A 1 111 ? -4.326 -2.812 27.724 1.00 92.50 111 VAL A C 1
ATOM 963 O O . VAL A 1 111 ? -4.843 -3.831 28.177 1.00 92.50 111 VAL A O 1
ATOM 966 N N . ALA A 1 112 ? -3.222 -2.273 28.233 1.00 89.50 112 ALA A N 1
ATOM 967 C CA . ALA A 1 112 ? -2.619 -2.748 29.471 1.00 89.50 112 ALA A CA 1
ATOM 968 C C . ALA A 1 112 ? -3.314 -2.073 30.660 1.00 89.50 112 ALA A C 1
ATOM 970 O O . ALA A 1 112 ? -3.309 -0.850 30.759 1.00 89.50 112 ALA A O 1
ATOM 971 N N . ARG A 1 113 ? -3.929 -2.865 31.543 1.00 89.94 113 ARG A N 1
ATOM 972 C CA . ARG A 1 113 ? -4.528 -2.395 32.800 1.00 89.94 113 ARG A CA 1
ATOM 973 C C . ARG A 1 113 ? -3.912 -3.197 33.939 1.00 89.94 113 ARG A C 1
ATOM 975 O O . ARG A 1 113 ? -4.181 -4.393 34.074 1.00 89.94 113 ARG A O 1
ATOM 982 N N . GLY A 1 114 ? -3.034 -2.555 34.708 1.00 86.12 114 GLY A N 1
ATOM 983 C CA . GLY A 1 114 ? -2.160 -3.252 35.654 1.00 86.12 114 GLY A CA 1
ATOM 984 C C . GLY A 1 114 ? -1.276 -4.274 34.932 1.00 86.12 114 GLY A C 1
ATOM 985 O O . GLY A 1 114 ? -0.705 -3.975 33.886 1.00 86.12 114 GLY A O 1
ATOM 986 N N . ASN A 1 115 ? -1.224 -5.504 35.446 1.00 87.50 115 ASN A N 1
ATOM 987 C CA . ASN A 1 115 ? -0.396 -6.579 34.879 1.00 87.50 115 ASN A CA 1
ATOM 988 C C . ASN A 1 115 ? -1.067 -7.345 33.720 1.00 87.50 115 ASN A C 1
ATOM 990 O O . ASN A 1 115 ? -0.475 -8.278 33.181 1.00 87.50 115 ASN A O 1
ATOM 994 N N . ASN A 1 116 ? -2.292 -6.975 33.324 1.00 89.81 116 ASN A N 1
ATOM 995 C CA . ASN A 1 116 ? -3.082 -7.718 32.343 1.00 89.81 116 ASN A CA 1
ATOM 996 C C . ASN A 1 116 ? -3.301 -6.937 31.043 1.00 89.81 116 ASN A C 1
ATOM 998 O O . ASN A 1 116 ? -3.551 -5.731 31.043 1.00 89.81 116 ASN A O 1
ATOM 1002 N N . ILE A 1 117 ? -3.292 -7.659 29.918 1.00 89.81 117 ILE A N 1
ATOM 1003 C CA . ILE A 1 117 ? -3.673 -7.120 28.607 1.00 89.81 117 ILE A CA 1
ATOM 1004 C C . ILE A 1 117 ? -5.155 -7.411 28.369 1.00 89.81 117 ILE A C 1
ATOM 1006 O O . ILE A 1 117 ? -5.551 -8.544 28.087 1.00 89.81 117 ILE A O 1
ATOM 1010 N N . VAL A 1 118 ? -5.974 -6.368 28.430 1.00 92.69 118 VAL A N 1
ATOM 1011 C CA . VAL A 1 118 ? -7.423 -6.436 28.234 1.00 92.69 118 VAL A CA 1
ATOM 1012 C C . VAL A 1 118 ? -7.768 -6.128 26.778 1.00 92.69 118 VAL A C 1
ATOM 1014 O O . VAL A 1 118 ? -7.228 -5.203 26.167 1.00 92.69 118 VAL A O 1
ATOM 1017 N N . ARG A 1 119 ? -8.688 -6.907 26.195 1.00 93.75 119 ARG A N 1
ATOM 1018 C CA . ARG A 1 119 ? -9.267 -6.622 24.873 1.00 93.75 119 ARG A CA 1
ATOM 1019 C C . ARG A 1 119 ? -10.573 -5.859 25.044 1.00 93.75 119 ARG A C 1
ATOM 1021 O O . ARG A 1 119 ? -11.586 -6.456 25.396 1.00 93.75 119 ARG A O 1
ATOM 1028 N N . VAL A 1 120 ? -10.556 -4.563 24.752 1.00 94.69 120 VAL A N 1
ATOM 1029 C CA . VAL A 1 120 ? -11.744 -3.706 24.836 1.00 94.69 120 VAL A CA 1
ATOM 1030 C C . VAL A 1 120 ? -12.461 -3.716 23.482 1.00 94.69 120 VAL A C 1
ATOM 1032 O O . VAL A 1 120 ? -11.836 -3.369 22.474 1.00 94.69 120 VAL A O 1
ATOM 1035 N N . PRO A 1 121 ? -13.740 -4.131 23.401 1.00 96.12 121 PRO A N 1
ATOM 1036 C CA . PRO A 1 121 ? -14.489 -4.117 22.152 1.00 96.12 121 PRO A CA 1
ATOM 1037 C C . PRO A 1 121 ? -14.798 -2.681 21.731 1.00 96.12 121 PRO A C 1
ATOM 1039 O O . PRO A 1 121 ? -15.273 -1.872 22.523 1.00 96.12 121 PRO A O 1
ATOM 1042 N N . VAL A 1 122 ? -14.568 -2.368 20.458 1.00 96.56 122 VAL A N 1
ATOM 1043 C CA . VAL A 1 122 ? -14.777 -1.018 19.926 1.00 96.56 122 VAL A CA 1
ATOM 1044 C C . VAL A 1 122 ? -15.553 -1.036 18.613 1.00 96.56 122 VAL A C 1
ATOM 1046 O O . VAL A 1 122 ? -15.747 -2.075 17.983 1.00 96.56 122 VAL A O 1
ATOM 1049 N N . CYS A 1 123 ? -16.031 0.128 18.175 1.00 95.25 123 CYS A N 1
ATOM 1050 C CA . CYS A 1 123 ? -16.580 0.287 16.833 1.00 95.25 123 CYS A CA 1
ATOM 1051 C C . CYS A 1 123 ? -15.474 0.616 15.815 1.00 95.25 123 CYS A C 1
ATOM 1053 O O . CYS A 1 123 ? -14.379 1.043 16.179 1.00 95.25 123 CYS A O 1
ATOM 1055 N N . ILE A 1 124 ? -15.764 0.471 14.515 1.00 94.69 124 ILE A N 1
ATOM 1056 C CA . ILE A 1 124 ? -14.804 0.865 13.470 1.00 94.69 124 ILE A CA 1
ATOM 1057 C C . ILE A 1 124 ? -14.438 2.351 13.570 1.00 94.69 124 ILE A C 1
ATOM 1059 O O . ILE A 1 124 ? -13.268 2.684 13.436 1.00 94.69 124 ILE A O 1
ATOM 1063 N N . ASN A 1 125 ? -15.403 3.231 13.856 1.00 95.19 125 ASN A N 1
ATOM 1064 C CA . ASN A 1 125 ? -15.157 4.673 13.938 1.00 95.19 125 ASN A CA 1
ATOM 1065 C C . ASN A 1 125 ? -14.180 5.025 15.066 1.00 95.19 125 ASN A C 1
ATOM 1067 O O . ASN A 1 125 ? -13.407 5.963 14.912 1.00 95.19 125 ASN A O 1
ATOM 1071 N N . ALA A 1 126 ? -14.166 4.247 16.153 1.00 95.75 126 ALA A N 1
ATOM 1072 C CA . ALA A 1 126 ? -13.181 4.406 17.213 1.00 95.75 126 ALA A CA 1
ATOM 1073 C C . ALA A 1 126 ? -11.769 4.107 16.705 1.00 95.75 126 ALA A C 1
ATOM 1075 O O . ALA A 1 126 ? -10.881 4.919 16.907 1.00 95.75 126 ALA A O 1
ATOM 1076 N N . ILE A 1 127 ? -11.569 3.007 15.970 1.00 95.88 127 ILE A N 1
ATOM 1077 C CA . ILE A 1 127 ? -10.266 2.693 15.357 1.00 95.88 127 ILE A CA 1
ATOM 1078 C C . ILE A 1 127 ? -9.845 3.783 14.366 1.00 95.88 127 ILE A C 1
ATOM 1080 O O . ILE A 1 127 ? -8.692 4.204 14.374 1.00 95.88 127 ILE A O 1
ATOM 1084 N N . LEU A 1 128 ? -10.766 4.256 13.520 1.00 96.00 128 LEU A N 1
ATOM 1085 C CA . LEU A 1 128 ? -10.458 5.321 12.560 1.00 96.00 128 LEU A CA 1
ATOM 1086 C C . LEU A 1 128 ? -10.013 6.606 13.266 1.00 96.00 128 LEU A C 1
ATOM 1088 O O . LEU A 1 128 ? -9.059 7.239 12.823 1.00 96.00 128 LEU A O 1
ATOM 1092 N N . SER A 1 129 ? -10.688 6.955 14.361 1.00 95.81 129 SER A N 1
ATOM 1093 C CA . SER A 1 129 ? -10.397 8.149 15.147 1.00 95.81 129 SER A CA 1
ATOM 1094 C C . SER A 1 129 ? -9.107 8.012 15.962 1.00 95.81 129 SER A C 1
ATOM 1096 O O . SER A 1 129 ? -8.219 8.841 15.809 1.00 95.81 129 SER A O 1
ATOM 1098 N N . ILE A 1 130 ? -8.942 6.938 16.744 1.00 95.25 130 ILE A N 1
ATOM 1099 C CA . ILE A 1 130 ? -7.763 6.711 17.603 1.00 95.25 130 ILE A CA 1
ATOM 1100 C C . ILE A 1 130 ? -6.467 6.717 16.784 1.00 95.25 130 ILE A C 1
ATOM 1102 O O . ILE A 1 130 ? -5.489 7.328 17.196 1.00 95.25 130 ILE A O 1
ATOM 1106 N N . PHE A 1 131 ? -6.458 6.070 15.615 1.00 95.38 131 PHE A N 1
ATOM 1107 C CA . PHE A 1 131 ? -5.258 5.980 14.775 1.00 95.38 131 PHE A CA 1
ATOM 1108 C C . PHE A 1 131 ? -5.180 7.051 13.680 1.00 95.38 131 PHE A C 1
ATOM 1110 O O . PHE A 1 131 ? -4.245 7.020 12.883 1.00 95.38 131 PHE A O 1
ATOM 1117 N N . GLY A 1 132 ? -6.156 7.959 13.573 1.00 94.00 132 GLY A N 1
ATOM 1118 C CA . GLY A 1 132 ? -6.168 8.997 12.537 1.00 94.00 132 GLY A CA 1
ATOM 1119 C C . GLY A 1 132 ? -6.074 8.437 11.111 1.00 94.00 132 GLY A C 1
ATOM 1120 O O . GLY A 1 132 ? -5.298 8.936 10.290 1.00 94.00 132 GLY A O 1
ATOM 1121 N N . ILE A 1 133 ? -6.803 7.355 10.815 1.00 94.19 133 ILE A N 1
ATOM 1122 C CA . ILE A 1 133 ? -6.754 6.654 9.521 1.00 94.19 133 ILE A CA 1
ATOM 1123 C C . ILE A 1 133 ? -8.083 6.725 8.768 1.00 94.19 133 ILE A C 1
ATOM 1125 O O . ILE A 1 133 ? -9.169 6.683 9.339 1.00 94.19 133 ILE A O 1
ATOM 1129 N N . GLY A 1 134 ? -7.998 6.748 7.437 1.00 92.88 134 GLY A N 1
ATOM 1130 C CA . GLY A 1 134 ? -9.170 6.688 6.566 1.00 92.88 134 GLY A CA 1
ATOM 1131 C C . GLY A 1 134 ? -9.806 5.294 6.497 1.00 92.88 134 GLY A C 1
ATOM 1132 O O . GLY A 1 134 ? -9.120 4.267 6.513 1.00 92.88 134 GLY A O 1
ATOM 1133 N N . LYS A 1 135 ? -11.133 5.260 6.318 1.00 94.00 135 LYS A N 1
ATOM 1134 C CA . LYS A 1 135 ? -11.946 4.032 6.211 1.00 94.00 135 LYS A CA 1
ATOM 1135 C C . LYS A 1 135 ? -11.432 3.050 5.155 1.00 94.00 135 LYS A C 1
ATOM 1137 O O . LYS A 1 135 ? -11.374 1.847 5.412 1.00 94.00 135 LYS A O 1
ATOM 1142 N N . SER A 1 136 ? -10.976 3.561 4.011 1.00 93.69 136 SER A N 1
ATOM 1143 C CA . SER A 1 136 ? -10.459 2.761 2.894 1.00 93.69 136 SER A CA 1
ATOM 1144 C C . SER A 1 136 ? -9.265 1.885 3.292 1.00 93.69 136 SER A C 1
ATOM 1146 O O . SER A 1 136 ? -9.092 0.788 2.760 1.00 93.69 136 SER A O 1
ATOM 1148 N N . ARG A 1 137 ? -8.442 2.327 4.259 1.00 93.06 137 ARG A N 1
ATOM 1149 C CA . ARG A 1 137 ? -7.300 1.543 4.755 1.00 93.06 137 ARG A CA 1
ATOM 1150 C C . ARG A 1 137 ? -7.779 0.276 5.464 1.00 93.06 137 ARG A C 1
ATOM 1152 O O . ARG A 1 137 ? -7.272 -0.802 5.163 1.00 93.06 137 ARG A O 1
ATOM 1159 N N . ILE A 1 138 ? -8.787 0.400 6.332 1.00 95.19 138 ILE A N 1
ATOM 1160 C CA . ILE A 1 138 ? -9.405 -0.732 7.036 1.00 95.19 138 ILE A CA 1
ATOM 1161 C C . ILE A 1 138 ? -10.165 -1.639 6.067 1.00 95.19 138 ILE A C 1
ATOM 1163 O O . ILE A 1 138 ? -10.081 -2.856 6.187 1.00 95.19 138 ILE A O 1
ATOM 1167 N N . GLU A 1 139 ? -10.868 -1.085 5.078 1.00 93.94 139 GLU A N 1
ATOM 1168 C CA . GLU A 1 139 ? -11.571 -1.884 4.063 1.00 93.94 139 GLU A CA 1
ATOM 1169 C C . GLU A 1 139 ? -10.619 -2.743 3.227 1.00 93.94 139 GLU A C 1
ATOM 1171 O O . GLU A 1 139 ? -10.888 -3.927 3.016 1.00 93.94 139 GLU A O 1
ATOM 1176 N N . ARG A 1 140 ? -9.461 -2.200 2.838 1.00 94.06 140 ARG A N 1
ATOM 1177 C CA . ARG A 1 140 ? -8.412 -2.980 2.170 1.00 94.06 140 ARG A CA 1
ATOM 1178 C C . ARG A 1 140 ? -7.892 -4.114 3.058 1.00 94.06 140 ARG A C 1
ATOM 1180 O O . ARG A 1 140 ? -7.731 -5.233 2.575 1.00 94.06 140 ARG A O 1
ATOM 1187 N N . ILE A 1 141 ? -7.653 -3.847 4.346 1.00 95.31 141 ILE A N 1
ATOM 1188 C CA . ILE A 1 141 ? -7.202 -4.874 5.300 1.00 95.31 141 ILE A CA 1
ATOM 1189 C C . ILE A 1 141 ? -8.267 -5.968 5.447 1.00 95.31 141 ILE A C 1
ATOM 1191 O O . ILE A 1 141 ? -7.939 -7.142 5.310 1.00 95.31 141 ILE A O 1
ATOM 1195 N N . ARG A 1 142 ? -9.545 -5.604 5.629 1.00 94.81 142 ARG A N 1
ATOM 1196 C CA . ARG A 1 142 ? -10.674 -6.553 5.673 1.00 94.81 142 ARG A CA 1
ATOM 1197 C C . ARG A 1 142 ? -10.700 -7.468 4.449 1.00 94.81 142 ARG A C 1
ATOM 1199 O O . ARG A 1 142 ? -10.833 -8.676 4.604 1.00 94.81 142 ARG A O 1
ATOM 1206 N N . GLY A 1 143 ? -10.570 -6.893 3.252 1.00 92.88 143 GLY A N 1
ATOM 1207 C CA . GLY A 1 143 ? -10.580 -7.651 2.002 1.00 92.88 143 GLY A CA 1
ATOM 1208 C C . GLY A 1 143 ? -9.434 -8.659 1.911 1.00 92.88 143 GLY A C 1
ATOM 1209 O O . GLY A 1 143 ? -9.646 -9.777 1.452 1.00 92.88 143 GLY A O 1
ATOM 1210 N N . SER A 1 144 ? -8.244 -8.292 2.391 1.00 93.94 144 SER A N 1
ATOM 1211 C CA . SER A 1 144 ? -7.097 -9.205 2.461 1.00 93.94 144 SER A CA 1
ATOM 1212 C C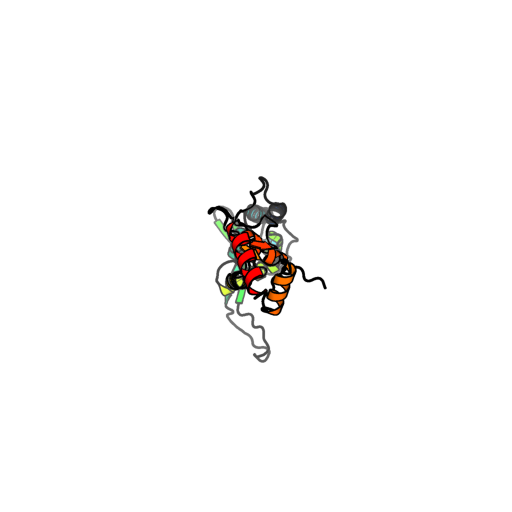 . SER A 1 144 ? -7.314 -10.312 3.493 1.00 93.94 144 SER A C 1
ATOM 1214 O O . SER A 1 144 ? -7.158 -11.482 3.170 1.00 93.94 144 SER A O 1
ATOM 1216 N N . LEU A 1 145 ? -7.767 -9.965 4.702 1.00 94.00 145 LEU A N 1
ATOM 1217 C CA . LEU A 1 145 ? -8.020 -10.936 5.773 1.00 94.00 145 LEU A CA 1
ATOM 1218 C C . LEU A 1 145 ? -9.066 -11.983 5.383 1.00 94.00 145 LEU A C 1
ATOM 1220 O O . LEU A 1 145 ? -8.931 -13.141 5.753 1.00 94.00 145 LEU A O 1
ATOM 1224 N N . VAL A 1 146 ? -10.088 -11.594 4.620 1.00 92.44 146 VAL A N 1
ATOM 1225 C CA . VAL A 1 146 ? -11.084 -12.535 4.091 1.00 92.44 146 VAL A CA 1
ATOM 1226 C C . VAL A 1 146 ? -10.480 -13.486 3.054 1.00 92.44 146 VAL A C 1
ATOM 1228 O O . VAL A 1 146 ? -10.824 -14.660 3.043 1.00 92.44 146 VAL A O 1
ATOM 1231 N N . LYS A 1 147 ? -9.594 -12.992 2.181 1.00 90.69 147 LYS A N 1
ATOM 1232 C CA . LYS A 1 147 ? -9.038 -13.777 1.069 1.00 90.69 147 LYS A CA 1
ATOM 1233 C C . LYS A 1 147 ? -7.887 -14.688 1.484 1.00 90.69 147 LYS A C 1
ATOM 1235 O O . LYS A 1 147 ? -7.817 -15.817 1.023 1.00 90.69 147 LYS A O 1
ATOM 1240 N N . THR A 1 148 ? -6.961 -14.179 2.292 1.00 90.44 148 THR A N 1
ATOM 1241 C CA . THR A 1 148 ? -5.689 -14.853 2.604 1.00 90.44 148 THR A CA 1
ATOM 1242 C C . THR A 1 148 ? -5.449 -15.025 4.100 1.00 90.44 148 THR A C 1
ATOM 1244 O O . THR A 1 148 ? -4.481 -15.672 4.479 1.00 90.44 148 THR A O 1
ATOM 1247 N N . GLY A 1 149 ? -6.271 -14.422 4.966 1.00 89.69 149 GLY A N 1
ATOM 1248 C CA . GLY A 1 149 ? -6.041 -14.407 6.417 1.00 89.69 149 GLY A CA 1
ATOM 1249 C C . GLY A 1 149 ? -4.903 -13.486 6.873 1.00 89.69 149 GLY A C 1
ATOM 1250 O O . GLY A 1 149 ? -4.702 -13.318 8.073 1.00 89.69 149 GLY A O 1
ATOM 1251 N N . VAL A 1 150 ? -4.187 -12.847 5.943 1.00 91.50 150 VAL A N 1
ATOM 1252 C CA . VAL A 1 150 ? -2.979 -12.052 6.214 1.00 91.50 150 VAL A CA 1
ATOM 1253 C C . VAL A 1 150 ? -3.199 -10.596 5.778 1.00 91.50 150 VAL A C 1
ATOM 1255 O O . VAL A 1 150 ? -3.890 -10.348 4.779 1.00 91.50 150 VAL A O 1
ATOM 1258 N N . PRO A 1 151 ? -2.654 -9.598 6.504 1.00 92.00 151 PRO A N 1
ATOM 1259 C CA . PRO A 1 151 ? -2.688 -8.203 6.079 1.00 92.00 151 PRO A CA 1
ATOM 1260 C C . PRO A 1 151 ? -2.033 -7.992 4.700 1.00 92.00 151 PRO A C 1
ATOM 1262 O O . PRO A 1 151 ? -1.079 -8.679 4.336 1.00 92.00 151 PRO A O 1
ATOM 1265 N N . PRO A 1 152 ? -2.522 -7.015 3.922 1.00 89.50 152 PRO A N 1
ATOM 1266 C CA . PRO A 1 152 ? -2.016 -6.743 2.584 1.00 89.50 152 PRO A CA 1
ATOM 1267 C C . PRO A 1 152 ? -0.643 -6.066 2.636 1.00 89.50 152 PRO A C 1
ATOM 1269 O O . PRO A 1 152 ? -0.498 -5.018 3.264 1.00 89.50 152 PRO A O 1
ATOM 1272 N N . LEU A 1 153 ? 0.324 -6.596 1.886 1.00 87.75 153 LEU A N 1
ATOM 1273 C CA . LEU A 1 153 ? 1.637 -5.972 1.712 1.00 87.75 153 LEU A CA 1
ATOM 1274 C C . LEU A 1 153 ? 1.560 -4.700 0.859 1.00 87.75 153 LEU A C 1
ATOM 1276 O O . LEU A 1 153 ? 0.723 -4.568 -0.043 1.00 87.75 153 LEU A O 1
ATOM 1280 N N . ASN A 1 154 ? 2.469 -3.761 1.105 1.00 83.12 154 ASN A N 1
ATOM 1281 C CA . ASN A 1 154 ? 2.582 -2.546 0.321 1.00 83.12 154 ASN A CA 1
ATOM 1282 C C . ASN A 1 154 ? 3.123 -2.841 -1.091 1.00 83.12 154 ASN A C 1
ATOM 1284 O O . ASN A 1 154 ? 4.274 -3.240 -1.281 1.00 83.12 154 ASN A O 1
ATOM 1288 N N . GLN A 1 155 ? 2.279 -2.594 -2.095 1.00 78.88 155 GLN A N 1
ATOM 1289 C CA . GLN A 1 155 ? 2.585 -2.777 -3.520 1.00 78.88 155 GLN A CA 1
ATOM 1290 C C . GLN A 1 155 ? 2.911 -1.456 -4.240 1.00 78.88 155 GLN A C 1
ATOM 1292 O O . GLN A 1 155 ? 3.004 -1.407 -5.466 1.00 78.88 155 GLN A O 1
ATOM 1297 N N . GLN A 1 156 ? 3.068 -0.349 -3.505 1.00 76.06 156 GLN A N 1
ATOM 1298 C CA . GLN A 1 156 ? 3.383 0.942 -4.114 1.00 76.06 156 GLN A CA 1
ATOM 1299 C C . GLN A 1 156 ? 4.711 0.881 -4.884 1.00 76.06 156 GLN A C 1
ATOM 1301 O O . GLN A 1 156 ? 5.719 0.411 -4.362 1.00 76.06 156 GLN A O 1
ATOM 1306 N N . GLY A 1 157 ? 4.708 1.374 -6.125 1.00 69.69 157 GLY A N 1
ATOM 1307 C CA . GLY A 1 157 ? 5.889 1.375 -6.994 1.00 69.69 157 GLY A CA 1
ATOM 1308 C C . GLY A 1 157 ? 6.226 0.020 -7.626 1.00 69.69 157 GLY A C 1
ATOM 1309 O O . GLY A 1 157 ? 7.184 -0.050 -8.385 1.00 69.69 157 GLY A O 1
ATOM 1310 N N . LYS A 1 158 ? 5.440 -1.033 -7.366 1.00 71.81 158 LYS A N 1
ATOM 1311 C CA . LYS A 1 158 ? 5.612 -2.377 -7.944 1.00 71.81 158 LYS A CA 1
ATOM 1312 C C . LYS A 1 158 ? 4.636 -2.645 -9.098 1.00 71.81 158 LYS A C 1
ATOM 1314 O O . LYS A 1 158 ? 4.112 -3.744 -9.230 1.00 71.81 158 LYS A O 1
ATOM 1319 N N . HIS A 1 159 ? 4.325 -1.628 -9.904 1.00 70.69 159 HIS A N 1
ATOM 1320 C CA . HIS A 1 159 ? 3.454 -1.815 -11.065 1.00 70.69 159 HIS A CA 1
ATOM 1321 C C . HIS A 1 159 ? 4.255 -2.345 -12.263 1.00 70.69 159 HIS A C 1
ATOM 1323 O O . HIS A 1 159 ? 5.332 -1.837 -12.571 1.00 70.69 159 HIS A O 1
ATOM 1329 N N . THR A 1 160 ? 3.702 -3.307 -12.994 1.00 67.75 160 THR A N 1
ATOM 1330 C CA . THR A 1 160 ? 4.289 -3.823 -14.245 1.00 67.75 160 THR A CA 1
ATOM 1331 C C . THR A 1 160 ? 3.783 -3.085 -15.486 1.00 67.75 160 THR A C 1
ATOM 1333 O O . THR A 1 160 ? 4.280 -3.310 -16.580 1.00 67.75 160 THR A O 1
ATOM 1336 N N . ASN A 1 161 ? 2.849 -2.140 -15.324 1.00 69.69 161 ASN A N 1
ATOM 1337 C CA . ASN A 1 161 ? 2.166 -1.445 -16.426 1.00 69.69 161 ASN A CA 1
ATOM 1338 C C . ASN A 1 161 ? 3.076 -0.558 -17.292 1.00 69.69 161 ASN A C 1
ATOM 1340 O O . ASN A 1 161 ? 2.657 -0.084 -18.344 1.00 69.69 161 ASN A O 1
ATOM 1344 N N . ARG A 1 162 ? 4.297 -0.277 -16.833 1.00 65.06 162 ARG A N 1
ATOM 1345 C CA . ARG A 1 162 ? 5.294 0.498 -17.572 1.00 65.06 162 ARG A CA 1
ATOM 1346 C C . ARG A 1 162 ? 6.643 -0.205 -17.447 1.00 65.06 162 ARG A C 1
ATOM 1348 O O . ARG A 1 162 ? 7.448 0.211 -16.609 1.00 65.06 162 ARG A O 1
ATOM 1355 N N . PRO A 1 163 ? 6.856 -1.305 -18.191 1.00 65.69 163 PRO A N 1
ATOM 1356 C CA . PRO A 1 163 ? 8.134 -1.994 -18.167 1.00 65.69 163 PRO A CA 1
ATOM 1357 C C . PRO A 1 163 ? 9.226 -1.021 -18.616 1.00 65.69 163 PRO A C 1
ATOM 1359 O O . PRO A 1 163 ? 9.044 -0.246 -19.555 1.00 65.69 163 PRO A O 1
ATOM 1362 N N . LEU A 1 164 ? 10.344 -1.022 -17.891 1.00 61.75 164 LEU A N 1
ATOM 1363 C CA . LEU A 1 164 ? 11.476 -0.145 -18.188 1.00 61.75 164 LEU A CA 1
ATOM 1364 C C . LEU A 1 164 ? 12.321 -0.658 -19.362 1.00 61.75 164 LEU A C 1
ATOM 1366 O O . LEU A 1 164 ? 13.197 0.065 -19.814 1.00 61.75 164 LEU A O 1
ATOM 1370 N N . ALA A 1 165 ? 12.078 -1.887 -19.819 1.00 69.19 165 ALA A N 1
ATOM 1371 C CA . ALA A 1 165 ? 12.820 -2.570 -20.867 1.00 69.19 165 ALA A CA 1
ATOM 1372 C C . ALA A 1 165 ? 11.851 -3.111 -21.924 1.00 69.19 165 ALA A C 1
ATOM 1374 O O . ALA A 1 165 ? 10.723 -3.499 -21.605 1.00 69.19 165 ALA A O 1
ATOM 1375 N N . PHE A 1 166 ? 12.294 -3.147 -23.181 1.00 75.75 166 PHE A N 1
ATOM 1376 C CA . PHE A 1 166 ? 11.596 -3.922 -24.201 1.00 75.75 166 PHE A CA 1
ATOM 1377 C C . PHE A 1 166 ? 11.671 -5.408 -23.862 1.00 75.75 166 PHE A C 1
ATOM 1379 O O . PHE A 1 166 ? 12.648 -5.869 -23.275 1.00 75.75 166 PHE A O 1
ATOM 1386 N N . SER A 1 167 ? 10.656 -6.167 -24.274 1.00 81.56 167 SER A N 1
ATOM 1387 C CA . SER A 1 167 ? 10.769 -7.623 -24.292 1.00 81.56 167 SER A CA 1
ATOM 1388 C C . SER A 1 167 ? 11.933 -8.038 -25.190 1.00 81.56 167 SER A C 1
ATOM 1390 O O . SER A 1 167 ? 12.137 -7.434 -26.247 1.00 81.56 167 SER A O 1
ATOM 1392 N N . GLU A 1 168 ? 12.619 -9.111 -24.818 1.00 83.50 168 GLU A N 1
ATOM 1393 C CA . GLU A 1 168 ? 13.756 -9.667 -25.556 1.00 83.50 168 GLU A CA 1
ATOM 1394 C C . GLU A 1 168 ? 13.436 -9.904 -27.042 1.00 83.50 168 GLU A C 1
ATOM 1396 O O . GLU A 1 168 ? 14.209 -9.518 -27.913 1.00 83.50 168 GLU A O 1
ATOM 1401 N N . ASN A 1 169 ? 12.222 -10.372 -27.347 1.00 87.06 169 ASN A N 1
ATOM 1402 C CA . ASN A 1 169 ? 11.735 -10.554 -28.720 1.00 87.06 169 ASN A CA 1
ATOM 1403 C C . ASN A 1 169 ? 11.778 -9.269 -29.565 1.00 87.06 169 ASN A C 1
ATOM 1405 O O . ASN A 1 169 ? 12.143 -9.306 -30.738 1.00 87.06 169 ASN A O 1
ATOM 1409 N N . ILE A 1 170 ? 11.430 -8.119 -28.977 1.00 86.69 170 ILE A N 1
ATOM 1410 C CA . ILE A 1 170 ? 11.453 -6.829 -29.682 1.00 86.69 170 ILE A CA 1
ATOM 1411 C C . ILE A 1 170 ? 12.903 -6.411 -29.925 1.00 86.69 170 ILE A C 1
ATOM 1413 O O . ILE A 1 170 ? 13.234 -5.983 -31.029 1.00 86.69 170 ILE A O 1
ATOM 1417 N N . VAL A 1 171 ? 13.776 -6.570 -28.927 1.00 88.38 171 VAL A N 1
ATOM 1418 C CA . VAL A 1 171 ? 15.207 -6.266 -29.069 1.00 88.38 171 VAL A CA 1
ATOM 1419 C C . VAL A 1 171 ? 15.831 -7.118 -30.175 1.00 88.38 171 VAL A C 1
ATOM 1421 O O . VAL A 1 171 ? 16.492 -6.572 -31.056 1.00 88.38 171 VAL A O 1
ATOM 1424 N N . ASN A 1 172 ? 15.549 -8.421 -30.190 1.00 89.88 172 ASN A N 1
ATOM 1425 C CA . ASN A 1 172 ? 16.045 -9.340 -31.212 1.00 89.88 172 ASN A CA 1
ATOM 1426 C C . ASN A 1 172 ? 15.510 -8.980 -32.600 1.00 89.88 172 ASN A C 1
ATOM 1428 O O . ASN A 1 172 ? 16.294 -8.886 -33.536 1.00 89.88 172 ASN A O 1
ATOM 1432 N N . SER A 1 173 ? 14.226 -8.627 -32.727 1.00 92.62 173 SER A N 1
ATOM 1433 C CA . SER A 1 173 ? 13.670 -8.191 -34.016 1.00 92.62 173 SER A CA 1
ATOM 1434 C C . SER A 1 173 ? 14.354 -6.936 -34.584 1.00 92.62 173 SER A C 1
ATOM 1436 O O . SER A 1 173 ? 14.566 -6.839 -35.793 1.00 92.62 173 SER A O 1
ATOM 1438 N N . ILE A 1 174 ? 14.764 -5.992 -33.726 1.00 91.62 174 ILE A N 1
ATOM 1439 C CA . ILE A 1 174 ? 15.553 -4.815 -34.129 1.00 91.62 174 ILE A CA 1
ATOM 1440 C C . ILE A 1 174 ? 16.962 -5.231 -34.562 1.00 91.62 174 ILE A C 1
ATOM 1442 O O . ILE A 1 174 ? 17.453 -4.756 -35.585 1.00 91.62 174 ILE A O 1
ATOM 1446 N N . ILE A 1 175 ? 17.611 -6.114 -33.798 1.00 91.56 175 ILE A N 1
ATOM 1447 C CA . ILE A 1 175 ? 18.948 -6.636 -34.109 1.00 91.56 175 ILE A CA 1
ATOM 1448 C C . ILE A 1 175 ? 18.936 -7.355 -35.463 1.00 91.56 175 ILE A C 1
ATOM 1450 O O . ILE A 1 175 ? 19.785 -7.071 -36.306 1.00 91.56 175 ILE A O 1
ATOM 1454 N N . ASP A 1 176 ? 17.965 -8.231 -35.696 1.00 93.38 176 ASP A N 1
ATOM 1455 C CA . ASP A 1 176 ? 17.830 -8.997 -36.935 1.00 93.38 176 ASP A CA 1
ATOM 1456 C C . ASP A 1 176 ? 17.528 -8.085 -38.125 1.00 93.38 176 ASP A C 1
ATOM 1458 O O . ASP A 1 176 ? 18.107 -8.243 -39.201 1.00 93.38 176 ASP A O 1
ATOM 1462 N N . HIS A 1 177 ? 16.695 -7.060 -37.919 1.00 94.56 177 HIS A N 1
ATOM 1463 C CA . HIS A 1 177 ? 16.465 -6.033 -38.926 1.00 94.56 177 HIS A CA 1
ATOM 1464 C C . HIS A 1 177 ? 17.762 -5.299 -39.295 1.00 94.56 177 HIS A C 1
ATOM 1466 O O . HIS A 1 177 ? 18.072 -5.184 -40.478 1.00 94.56 177 HIS A O 1
ATOM 1472 N N . ILE A 1 178 ? 18.559 -4.855 -38.316 1.00 92.31 178 ILE A N 1
ATOM 1473 C CA . ILE A 1 178 ? 19.844 -4.178 -38.573 1.00 92.31 178 ILE A CA 1
ATOM 1474 C C . ILE A 1 178 ? 20.836 -5.118 -39.278 1.00 92.31 178 ILE A C 1
ATOM 1476 O O . ILE A 1 178 ? 21.516 -4.689 -40.208 1.00 92.31 178 ILE A O 1
ATOM 1480 N N . LYS A 1 179 ? 20.891 -6.401 -38.895 1.00 90.62 179 LYS A N 1
ATOM 1481 C CA . LYS A 1 179 ? 21.748 -7.412 -39.541 1.00 90.62 179 LYS A CA 1
ATOM 1482 C C . LYS A 1 179 ? 21.346 -7.726 -40.982 1.00 90.62 179 LYS A C 1
ATOM 1484 O O . LYS A 1 179 ? 22.192 -8.162 -41.755 1.00 90.62 179 LYS A O 1
ATOM 1489 N N . SER A 1 180 ? 20.082 -7.518 -41.352 1.00 92.56 180 SER A N 1
ATOM 1490 C CA . SER A 1 180 ? 19.604 -7.799 -42.711 1.00 92.56 180 SER A CA 1
ATOM 1491 C C . SER A 1 180 ? 20.196 -6.867 -43.779 1.00 92.56 180 SER A C 1
ATOM 1493 O O . SER A 1 180 ? 20.183 -7.204 -44.964 1.00 92.56 180 SER A O 1
ATOM 1495 N N . PHE A 1 181 ? 20.753 -5.718 -43.381 1.00 90.12 181 PHE A N 1
ATOM 1496 C CA . PHE A 1 181 ? 21.404 -4.795 -44.304 1.00 90.12 181 PHE A CA 1
ATOM 1497 C C . PHE A 1 181 ? 22.799 -5.295 -44.683 1.00 90.12 181 PHE A C 1
ATOM 1499 O O . PHE A 1 181 ? 23.668 -5.492 -43.834 1.00 90.12 181 PHE A O 1
ATOM 1506 N N . LYS A 1 182 ? 23.031 -5.450 -45.988 1.00 84.25 182 LYS A N 1
ATOM 1507 C CA . LYS A 1 182 ? 24.346 -5.790 -46.532 1.00 84.25 182 LYS A CA 1
ATOM 1508 C C . LYS A 1 182 ? 25.244 -4.554 -46.490 1.00 84.25 182 LYS A C 1
ATOM 1510 O O . LYS A 1 182 ? 24.923 -3.540 -47.105 1.00 84.25 182 LYS A O 1
ATOM 1515 N N . GLY A 1 183 ? 26.372 -4.647 -45.794 1.00 82.94 183 GLY A N 1
ATOM 1516 C CA . GLY A 1 183 ? 27.432 -3.642 -45.854 1.00 82.94 183 GLY A CA 1
ATOM 1517 C C . GLY A 1 183 ? 28.774 -4.269 -46.182 1.00 82.94 183 GLY A C 1
ATOM 1518 O O . GLY A 1 183 ? 28.965 -5.478 -46.052 1.00 82.94 183 GLY A O 1
ATOM 1519 N N . ARG A 1 184 ? 29.702 -3.431 -46.629 1.00 78.94 184 ARG A N 1
ATOM 1520 C CA . ARG A 1 184 ? 31.048 -3.840 -47.028 1.00 78.94 184 ARG A CA 1
ATOM 1521 C C . ARG A 1 184 ? 32.036 -3.429 -45.940 1.00 78.94 184 ARG A C 1
ATOM 1523 O O . ARG A 1 184 ? 31.912 -2.371 -45.327 1.00 78.94 184 ARG A O 1
ATOM 1530 N N . GLN A 1 185 ? 33.011 -4.287 -45.675 1.00 76.69 185 GLN A N 1
ATOM 1531 C CA . GLN A 1 185 ? 34.128 -3.955 -44.795 1.00 76.69 185 GLN A CA 1
ATOM 1532 C C . GLN A 1 185 ? 35.192 -3.218 -45.608 1.00 76.69 185 GLN A C 1
ATOM 1534 O O . GLN A 1 185 ? 35.403 -3.524 -46.782 1.00 76.69 185 GLN A O 1
ATOM 1539 N N . SER A 1 186 ? 35.853 -2.231 -45.010 1.00 69.19 186 SER A N 1
ATOM 1540 C CA . SER A 1 186 ? 36.972 -1.570 -45.679 1.00 69.19 186 SER A CA 1
ATOM 1541 C C . SER A 1 186 ? 38.137 -2.545 -45.821 1.00 69.19 186 SER A C 1
ATOM 1543 O O . SER A 1 186 ? 38.629 -3.061 -44.821 1.00 69.19 186 SER A O 1
ATOM 1545 N N . HIS A 1 187 ? 38.607 -2.734 -47.053 1.00 63.53 187 HIS A N 1
ATOM 1546 C CA . HIS A 1 187 ? 39.743 -3.599 -47.385 1.00 63.53 187 HIS A CA 1
ATOM 1547 C C . HIS A 1 187 ? 41.039 -3.202 -46.646 1.00 63.53 187 HIS A C 1
ATOM 1549 O O . HIS A 1 187 ? 41.854 -4.052 -46.318 1.00 63.53 187 HIS A O 1
ATOM 1555 N N . TYR A 1 188 ? 41.194 -1.914 -46.324 1.00 60.69 188 TYR A N 1
ATOM 1556 C CA . TYR A 1 188 ? 42.362 -1.352 -45.628 1.00 60.69 188 TYR A CA 1
ATOM 1557 C C . TYR A 1 188 ? 42.226 -1.285 -44.108 1.00 60.69 188 TYR A C 1
ATOM 1559 O O . TYR A 1 188 ? 43.079 -0.689 -43.450 1.00 60.69 188 TYR A O 1
ATOM 1567 N N . ALA A 1 189 ? 41.136 -1.796 -43.526 1.00 55.31 189 ALA A N 1
ATOM 1568 C CA . ALA A 1 189 ? 41.054 -1.823 -42.073 1.00 55.31 189 ALA A CA 1
ATOM 1569 C C . ALA A 1 189 ? 42.129 -2.771 -41.536 1.00 55.31 189 ALA A C 1
ATOM 1571 O O . ALA A 1 189 ? 42.158 -3.952 -41.879 1.00 55.31 189 ALA A O 1
ATOM 1572 N N . LEU A 1 190 ? 42.988 -2.248 -40.659 1.00 56.16 190 LEU A N 1
ATOM 1573 C CA . LEU A 1 190 ? 43.835 -3.067 -39.800 1.00 56.16 190 LEU A CA 1
ATOM 1574 C C . LEU A 1 190 ? 42.947 -4.085 -39.066 1.00 56.16 190 LEU A C 1
ATOM 1576 O O . LEU A 1 190 ? 41.821 -3.759 -38.677 1.00 56.16 190 LEU A O 1
ATOM 1580 N N . HIS A 1 191 ? 43.464 -5.303 -38.880 1.00 54.19 191 HIS A N 1
ATOM 1581 C CA . HIS A 1 191 ? 42.765 -6.492 -38.361 1.00 54.19 191 HIS A CA 1
ATOM 1582 C C . HIS A 1 191 ? 41.883 -6.240 -37.113 1.00 54.19 191 HIS A C 1
ATOM 1584 O O . HIS A 1 191 ? 40.901 -6.948 -36.884 1.00 54.19 191 HIS A O 1
ATOM 1590 N N . GLU A 1 192 ? 42.197 -5.200 -36.342 1.00 53.16 192 GLU A N 1
ATOM 1591 C CA . GLU A 1 192 ? 41.571 -4.817 -35.076 1.00 53.16 192 GLU A CA 1
ATOM 1592 C C . GLU A 1 192 ? 40.259 -4.017 -35.210 1.00 53.16 192 GLU A C 1
ATOM 1594 O O . GLU A 1 192 ? 39.470 -3.982 -34.269 1.00 53.16 192 GLU A O 1
ATOM 1599 N N . THR A 1 193 ? 39.953 -3.409 -36.366 1.00 61.81 193 THR A N 1
ATOM 1600 C CA . THR A 1 193 ? 38.730 -2.596 -36.547 1.00 61.81 193 THR A CA 1
ATOM 1601 C C . THR A 1 193 ? 37.880 -3.087 -37.719 1.00 61.81 193 THR A C 1
ATOM 1603 O O . THR A 1 193 ? 37.761 -2.433 -38.751 1.00 61.81 193 THR A O 1
ATOM 1606 N N . ARG A 1 194 ? 37.223 -4.246 -37.563 1.00 72.44 194 ARG A N 1
ATOM 1607 C CA . ARG A 1 194 ? 36.245 -4.776 -38.541 1.00 72.44 194 ARG A CA 1
ATOM 1608 C C . ARG A 1 194 ? 34.946 -3.960 -38.542 1.00 72.44 194 ARG A C 1
ATOM 1610 O O . ARG A 1 194 ? 33.886 -4.431 -38.133 1.00 72.44 194 ARG A O 1
ATOM 1617 N N . LYS A 1 195 ? 35.043 -2.698 -38.951 1.00 81.81 195 LYS A N 1
ATOM 1618 C CA . LYS A 1 195 ? 33.920 -1.776 -39.091 1.00 81.81 195 LYS A CA 1
ATOM 1619 C C . LYS A 1 195 ? 33.163 -2.084 -40.380 1.00 81.81 195 LYS A C 1
ATOM 1621 O O . LYS A 1 195 ? 33.773 -2.270 -41.433 1.00 81.81 195 LYS A O 1
ATOM 1626 N N . LEU A 1 196 ? 31.837 -2.138 -40.297 1.00 86.12 196 LEU A N 1
ATOM 1627 C CA . LEU A 1 196 ? 30.978 -2.409 -41.449 1.00 86.12 196 LEU A CA 1
ATOM 1628 C C . LEU A 1 196 ? 30.405 -1.094 -41.986 1.00 86.12 196 LEU A C 1
ATOM 1630 O O . LEU A 1 196 ? 29.861 -0.289 -41.227 1.00 86.12 196 LEU A O 1
ATOM 1634 N N . TYR A 1 197 ? 30.546 -0.870 -43.290 1.00 87.56 197 TYR A N 1
ATOM 1635 C CA . TYR A 1 197 ? 30.091 0.342 -43.960 1.00 87.56 197 TYR A CA 1
ATOM 1636 C C . TYR A 1 197 ? 28.839 0.053 -44.790 1.00 87.56 197 TYR A C 1
ATOM 1638 O O . TYR A 1 197 ? 28.834 -0.824 -45.657 1.00 87.56 197 TYR A O 1
ATOM 1646 N N . LEU A 1 198 ? 27.766 0.781 -44.489 1.00 90.19 198 LEU A N 1
ATOM 1647 C CA . LEU A 1 198 ? 26.523 0.804 -45.258 1.00 90.19 198 LEU A CA 1
ATOM 1648 C C . LEU A 1 198 ? 26.585 1.917 -46.320 1.00 90.19 198 LEU A C 1
ATOM 1650 O O . LEU A 1 198 ? 27.305 2.898 -46.118 1.00 90.19 198 LEU A O 1
ATOM 1654 N N . PRO A 1 199 ? 25.846 1.795 -47.437 1.00 87.81 199 PRO A N 1
ATOM 1655 C CA . PRO A 1 199 ? 25.834 2.815 -48.488 1.00 87.81 199 PRO A CA 1
ATOM 1656 C C . PRO A 1 199 ? 25.347 4.177 -47.967 1.00 87.81 199 PRO A C 1
ATOM 1658 O O . PRO A 1 199 ? 24.566 4.243 -47.018 1.00 87.81 199 PRO A O 1
ATOM 1661 N N . GLU A 1 200 ? 25.803 5.258 -48.605 1.00 85.12 200 GLU A N 1
ATOM 1662 C CA . GLU A 1 200 ? 25.523 6.656 -48.216 1.00 85.12 200 GLU A CA 1
ATOM 1663 C C . GLU A 1 200 ? 24.031 7.007 -48.267 1.00 85.12 200 GLU A C 1
ATOM 1665 O O . GLU A 1 200 ? 23.544 7.810 -47.469 1.00 85.12 200 GLU A O 1
ATOM 1670 N N . ASP A 1 201 ? 23.282 6.345 -49.150 1.00 87.00 201 ASP A N 1
ATOM 1671 C CA . ASP A 1 201 ? 21.840 6.542 -49.289 1.00 87.00 201 ASP A CA 1
ATOM 1672 C C . ASP A 1 201 ? 21.053 6.047 -48.076 1.00 87.00 201 ASP A C 1
ATOM 1674 O O . ASP A 1 201 ? 19.926 6.496 -47.834 1.00 87.00 201 ASP A O 1
ATOM 1678 N N . LEU A 1 202 ? 21.624 5.119 -47.306 1.00 89.81 202 LEU A N 1
ATOM 1679 C CA . LEU A 1 202 ? 21.036 4.614 -46.078 1.00 89.81 202 LEU A CA 1
ATOM 1680 C C . LEU A 1 202 ? 21.434 5.516 -44.914 1.00 89.81 202 LEU A C 1
ATOM 1682 O O . LEU A 1 202 ? 22.583 5.896 -44.728 1.00 89.81 202 LEU A O 1
ATOM 1686 N N . ASN A 1 203 ? 20.452 5.834 -44.081 1.00 91.50 203 ASN A N 1
ATOM 1687 C CA . ASN A 1 203 ? 20.689 6.506 -42.818 1.00 91.50 203 ASN A CA 1
ATOM 1688 C C . ASN A 1 203 ? 19.819 5.872 -41.736 1.00 91.50 203 ASN A C 1
ATOM 1690 O O . ASN A 1 203 ? 18.851 5.159 -42.015 1.00 91.50 203 ASN A O 1
ATOM 1694 N N . LEU A 1 204 ? 20.147 6.163 -40.481 1.00 91.19 204 LEU A N 1
ATOM 1695 C CA . LEU A 1 204 ? 19.448 5.584 -39.340 1.00 91.19 204 LEU A CA 1
ATOM 1696 C C . LEU A 1 204 ? 17.935 5.872 -39.352 1.00 91.19 204 LEU A C 1
ATOM 1698 O O . LEU A 1 204 ? 17.148 5.024 -38.943 1.00 91.19 204 LEU A O 1
ATOM 1702 N N . SER A 1 205 ? 17.517 7.052 -39.824 1.00 91.94 205 SER A N 1
ATOM 1703 C CA . SER A 1 205 ? 16.095 7.404 -39.928 1.00 91.94 205 SER A CA 1
ATOM 1704 C C . SER A 1 205 ? 15.372 6.545 -40.967 1.00 91.94 205 SER A C 1
ATOM 1706 O O . SER A 1 205 ? 14.287 6.052 -40.683 1.00 91.94 205 SER A O 1
ATOM 1708 N N . LYS A 1 206 ?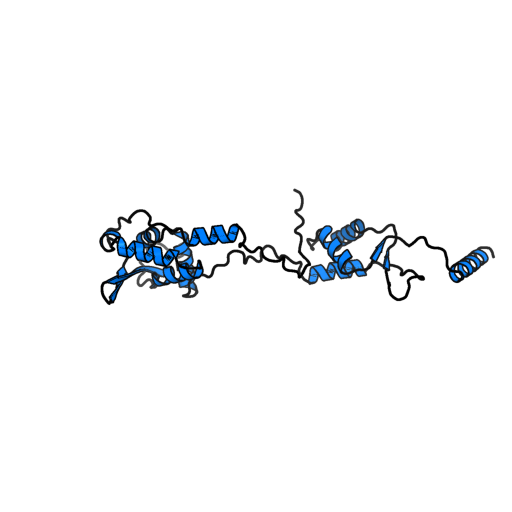 15.986 6.323 -42.135 1.00 93.19 206 LYS A N 1
ATOM 1709 C CA . LYS A 1 206 ? 15.459 5.462 -43.201 1.00 93.19 206 LYS A CA 1
ATOM 1710 C C . LYS A 1 206 ? 15.367 4.014 -42.728 1.00 93.19 206 LYS A C 1
ATOM 1712 O O . LYS A 1 206 ? 14.307 3.415 -42.850 1.00 93.19 206 LYS A O 1
ATOM 1717 N N . MET A 1 207 ? 16.423 3.494 -42.098 1.00 94.12 207 MET A N 1
ATOM 1718 C CA . MET A 1 207 ? 16.403 2.150 -41.507 1.00 94.12 207 MET A CA 1
ATOM 1719 C C . MET A 1 207 ? 15.288 2.006 -40.463 1.00 94.12 207 MET A C 1
ATOM 1721 O O . MET A 1 207 ? 14.575 1.011 -40.451 1.00 94.12 207 MET A O 1
ATOM 1725 N N . TYR A 1 208 ? 15.101 3.000 -39.593 1.00 94.31 208 TYR A N 1
ATOM 1726 C CA . TYR A 1 208 ? 14.016 2.976 -38.612 1.00 94.31 208 TYR A CA 1
ATOM 1727 C C . TYR A 1 208 ? 12.624 3.014 -39.267 1.00 94.31 208 TYR A C 1
ATOM 1729 O O . TYR A 1 208 ? 11.728 2.298 -38.824 1.00 94.31 208 TYR A O 1
ATOM 1737 N N . ASN A 1 209 ? 12.435 3.804 -40.326 1.00 93.75 209 ASN A N 1
ATOM 1738 C CA . ASN A 1 209 ? 11.168 3.838 -41.059 1.00 93.75 209 ASN A CA 1
ATOM 1739 C C . ASN A 1 209 ? 10.869 2.478 -41.713 1.00 93.75 209 ASN A C 1
ATOM 1741 O O . ASN A 1 209 ? 9.777 1.954 -41.517 1.00 93.75 209 ASN A O 1
ATOM 1745 N N . MET A 1 210 ? 11.867 1.855 -42.354 1.00 94.38 210 MET A N 1
ATOM 1746 C CA . MET A 1 210 ? 11.760 0.494 -42.904 1.00 94.38 210 MET A CA 1
ATOM 1747 C C . MET A 1 210 ? 11.400 -0.535 -41.821 1.00 94.38 210 MET A C 1
ATOM 1749 O O . MET A 1 210 ? 10.547 -1.396 -42.028 1.00 94.38 210 MET A O 1
ATOM 1753 N N . TYR A 1 211 ? 11.996 -0.419 -40.628 1.00 94.25 211 TYR A N 1
ATOM 1754 C CA . TYR A 1 211 ? 11.654 -1.274 -39.491 1.00 94.25 211 TYR A CA 1
ATOM 1755 C C . TYR A 1 211 ? 10.196 -1.088 -39.057 1.00 94.25 211 TYR A C 1
ATOM 1757 O O . TYR A 1 211 ? 9.491 -2.066 -38.817 1.00 94.25 211 TYR A O 1
ATOM 1765 N N . LYS A 1 212 ? 9.734 0.164 -38.961 1.00 93.56 212 LYS A N 1
ATOM 1766 C CA . LYS A 1 212 ? 8.365 0.500 -38.551 1.00 93.56 212 LYS A CA 1
ATOM 1767 C C . LYS A 1 212 ? 7.328 -0.015 -39.553 1.00 93.56 212 LYS A C 1
ATOM 1769 O O . LYS A 1 212 ? 6.275 -0.486 -39.136 1.00 93.56 212 LYS A O 1
ATOM 1774 N N . GLU A 1 213 ? 7.634 0.056 -40.844 1.00 92.56 213 GLU A N 1
ATOM 1775 C CA . GLU A 1 213 ? 6.797 -0.494 -41.916 1.00 92.56 213 GLU A CA 1
ATOM 1776 C C . GLU A 1 213 ? 6.741 -2.024 -41.862 1.00 92.56 213 GLU A C 1
ATOM 1778 O O . GLU A 1 213 ? 5.668 -2.608 -41.990 1.00 92.56 213 GLU A O 1
ATOM 1783 N N . ARG A 1 214 ? 7.880 -2.680 -41.606 1.00 92.31 214 ARG A N 1
ATOM 1784 C CA . ARG A 1 214 ? 7.970 -4.145 -41.526 1.00 92.31 214 ARG A CA 1
ATOM 1785 C C . ARG A 1 214 ? 7.353 -4.724 -40.250 1.00 92.31 214 ARG A C 1
ATOM 1787 O O . ARG A 1 214 ? 6.820 -5.830 -40.274 1.00 92.31 214 ARG A O 1
ATOM 1794 N N . PHE A 1 215 ? 7.420 -3.991 -39.140 1.00 91.31 215 PHE A N 1
ATOM 1795 C CA . PHE A 1 215 ? 6.936 -4.423 -37.828 1.00 91.31 215 PHE A CA 1
ATOM 1796 C C . PHE A 1 215 ? 6.007 -3.374 -37.190 1.00 91.31 215 PHE A C 1
ATOM 1798 O O . PHE A 1 215 ? 6.329 -2.833 -36.127 1.00 91.31 215 PHE A O 1
ATOM 1805 N N . PRO A 1 216 ? 4.817 -3.110 -37.768 1.00 87.50 216 PRO A N 1
ATOM 1806 C CA . PRO A 1 216 ? 3.907 -2.067 -37.280 1.00 87.50 216 PRO A CA 1
ATOM 1807 C C . PRO A 1 216 ? 3.358 -2.354 -35.873 1.00 87.50 216 PRO A C 1
ATOM 1809 O O . PRO A 1 216 ? 2.966 -1.439 -35.150 1.00 87.50 216 PRO A O 1
ATOM 1812 N N . GLN A 1 217 ? 3.369 -3.625 -35.463 1.00 86.94 217 GLN A N 1
ATOM 1813 C CA . GLN A 1 217 ? 2.929 -4.070 -34.140 1.00 86.94 217 GLN A CA 1
ATOM 1814 C C . GLN A 1 217 ? 3.931 -3.697 -33.033 1.00 86.94 217 GLN A C 1
ATOM 1816 O O . GLN A 1 217 ? 3.556 -3.541 -31.866 1.00 86.94 217 GLN A O 1
ATOM 1821 N N . ASN A 1 218 ? 5.210 -3.527 -33.387 1.00 85.50 218 ASN A N 1
ATOM 1822 C CA . ASN A 1 218 ? 6.276 -3.240 -32.437 1.00 85.50 218 ASN A CA 1
ATOM 1823 C C . ASN A 1 218 ? 6.317 -1.736 -32.144 1.00 85.50 218 ASN A C 1
ATOM 1825 O O . ASN A 1 218 ? 6.806 -0.934 -32.938 1.00 85.50 218 ASN A O 1
ATOM 1829 N N . LYS A 1 219 ? 5.847 -1.341 -30.955 1.00 82.94 219 LYS A N 1
ATOM 1830 C CA . LYS A 1 219 ? 5.859 0.057 -30.491 1.00 82.94 219 LYS A CA 1
ATOM 1831 C C . LYS A 1 219 ? 7.260 0.493 -30.054 1.00 82.94 219 LYS A C 1
ATOM 1833 O O . LYS A 1 219 ? 7.545 0.626 -28.866 1.00 82.94 219 LYS A O 1
ATOM 1838 N N . VAL A 1 220 ? 8.136 0.708 -31.029 1.00 85.31 220 VAL A N 1
ATOM 1839 C CA . VAL A 1 220 ? 9.523 1.148 -30.840 1.00 85.31 220 VAL A CA 1
ATOM 1840 C C . VAL A 1 220 ? 9.659 2.561 -31.381 1.00 85.31 220 VAL A C 1
ATOM 1842 O O . VAL A 1 220 ? 9.222 2.836 -32.491 1.00 85.31 220 VAL A O 1
ATOM 1845 N N . CYS A 1 221 ? 10.280 3.458 -30.617 1.00 86.81 221 CYS A N 1
ATOM 1846 C CA . CYS A 1 221 ? 10.625 4.788 -31.113 1.00 86.81 221 CYS A CA 1
ATOM 1847 C C . CYS A 1 221 ? 12.056 4.861 -31.654 1.00 86.81 221 CYS A C 1
ATOM 1849 O O . CYS A 1 221 ? 12.921 4.050 -31.309 1.00 86.81 221 CYS A O 1
ATOM 1851 N N . ARG A 1 222 ? 12.317 5.882 -32.473 1.00 89.31 222 ARG A N 1
ATOM 1852 C CA . ARG A 1 222 ? 13.587 6.079 -33.180 1.00 89.31 222 ARG A CA 1
ATOM 1853 C C . ARG A 1 222 ? 14.798 6.103 -32.249 1.00 89.31 222 ARG A C 1
ATOM 1855 O O . ARG A 1 222 ? 15.818 5.500 -32.563 1.00 89.31 222 ARG A O 1
ATOM 1862 N N . GLU A 1 223 ? 14.695 6.748 -31.092 1.00 85.94 223 GLU A N 1
ATOM 1863 C CA . GLU A 1 223 ? 15.789 6.832 -30.117 1.00 85.94 223 GLU A CA 1
ATOM 1864 C C . GLU A 1 223 ? 16.150 5.461 -29.545 1.00 85.94 223 GLU A C 1
ATOM 1866 O O . GLU A 1 223 ? 17.323 5.177 -29.323 1.00 85.94 223 GLU A O 1
ATOM 1871 N N . SER A 1 224 ? 15.162 4.588 -29.350 1.00 86.62 224 SER A N 1
ATOM 1872 C CA . SER A 1 224 ? 15.401 3.218 -28.894 1.00 86.62 224 SER A CA 1
ATOM 1873 C C . SER A 1 224 ? 16.134 2.392 -29.945 1.00 86.62 224 SER A C 1
ATOM 1875 O O . SER A 1 224 ? 17.126 1.734 -29.639 1.00 86.62 224 SER A O 1
ATOM 1877 N N . TYR A 1 225 ? 15.681 2.493 -31.196 1.00 90.75 225 TYR A N 1
ATOM 1878 C CA . TYR A 1 225 ? 16.348 1.881 -32.341 1.00 90.75 225 TYR A CA 1
ATOM 1879 C C . TYR A 1 225 ? 17.794 2.391 -32.477 1.00 90.75 225 TYR A C 1
ATOM 1881 O O . TYR A 1 225 ? 18.723 1.603 -32.641 1.00 90.75 225 TYR A O 1
ATOM 1889 N N . ARG A 1 226 ? 18.007 3.706 -32.311 1.00 90.69 226 ARG A N 1
ATOM 1890 C CA . ARG A 1 226 ? 19.331 4.348 -32.314 1.00 90.69 226 ARG A CA 1
ATOM 1891 C C . ARG A 1 226 ? 20.254 3.809 -31.230 1.00 90.69 226 ARG A C 1
ATOM 1893 O O . ARG A 1 226 ? 21.423 3.581 -31.518 1.00 90.69 226 ARG A O 1
ATOM 1900 N N . LYS A 1 227 ? 19.761 3.655 -29.998 1.00 88.00 227 LYS A N 1
ATOM 1901 C CA . LYS A 1 227 ? 20.570 3.132 -28.890 1.00 88.00 227 LYS A CA 1
ATOM 1902 C C . LYS A 1 227 ? 21.048 1.715 -29.183 1.00 88.00 227 LYS A C 1
ATOM 1904 O O . LYS A 1 227 ? 22.242 1.466 -29.106 1.00 88.00 227 LYS A O 1
ATOM 1909 N N . ILE A 1 228 ? 20.142 0.828 -29.604 1.00 89.19 228 ILE A N 1
ATOM 1910 C CA . ILE A 1 228 ? 20.498 -0.553 -29.965 1.00 89.19 228 ILE A CA 1
ATOM 1911 C C . ILE A 1 228 ? 21.518 -0.558 -31.107 1.00 89.19 228 ILE A C 1
ATOM 1913 O O . ILE A 1 228 ? 22.516 -1.267 -31.023 1.00 89.19 228 ILE A O 1
ATOM 1917 N N . PHE A 1 229 ? 21.313 0.271 -32.135 1.00 90.81 229 PHE A N 1
ATOM 1918 C CA . PHE A 1 229 ? 22.272 0.429 -33.226 1.00 90.81 229 PHE A CA 1
ATOM 1919 C C . PHE A 1 229 ? 23.660 0.856 -32.721 1.00 90.81 229 PHE A C 1
ATOM 1921 O O . PHE A 1 229 ? 24.649 0.233 -33.081 1.00 90.81 229 PHE A O 1
ATOM 1928 N N . ALA A 1 230 ? 23.743 1.878 -31.866 1.00 88.38 230 ALA A N 1
ATOM 1929 C CA . ALA A 1 230 ? 25.016 2.418 -31.388 1.00 88.38 230 ALA A CA 1
ATOM 1930 C C . ALA A 1 230 ? 25.742 1.509 -30.380 1.00 88.38 230 ALA A C 1
ATOM 1932 O O . ALA A 1 230 ? 26.967 1.471 -30.371 1.00 88.38 230 ALA A O 1
ATOM 1933 N N . GLU A 1 231 ? 25.006 0.800 -29.521 1.00 87.25 231 GLU A N 1
ATOM 1934 C CA . GLU A 1 231 ? 25.585 -0.041 -28.465 1.00 87.25 231 GLU A CA 1
ATOM 1935 C C . GLU A 1 231 ? 25.937 -1.452 -28.953 1.00 87.25 231 GLU A C 1
ATOM 1937 O O . GLU A 1 231 ? 26.897 -2.046 -28.467 1.00 87.25 231 GLU A O 1
ATOM 1942 N N . LYS A 1 232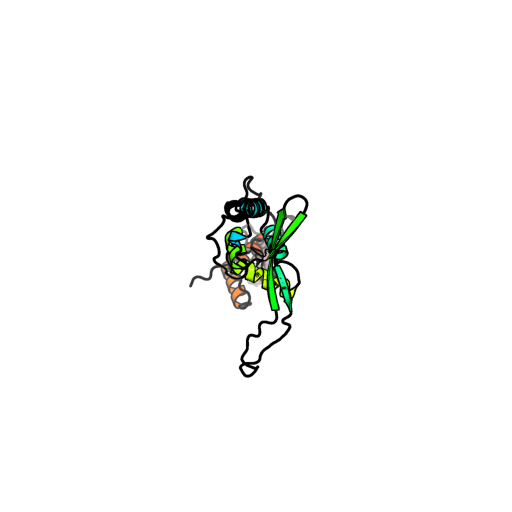 ? 25.160 -2.018 -29.889 1.00 86.44 232 LYS A N 1
ATOM 1943 C CA . LYS A 1 232 ? 25.330 -3.411 -30.344 1.00 86.44 232 LYS A CA 1
ATOM 1944 C C . LYS A 1 232 ? 26.079 -3.546 -31.668 1.00 86.44 232 LYS A C 1
ATOM 1946 O O . LYS A 1 232 ? 26.516 -4.652 -31.981 1.00 86.44 232 LYS A O 1
ATOM 1951 N N . PHE A 1 233 ? 26.222 -2.474 -32.449 1.00 87.38 233 PHE A N 1
ATOM 1952 C CA . PHE A 1 233 ? 26.800 -2.545 -33.790 1.00 87.38 233 PHE A CA 1
ATOM 1953 C C . PHE A 1 233 ? 27.899 -1.504 -34.015 1.00 87.38 233 PHE A C 1
ATOM 1955 O O . PHE A 1 233 ? 27.734 -0.322 -33.734 1.00 87.38 233 PHE A O 1
ATOM 1962 N N . ASN A 1 234 ? 29.006 -1.939 -34.622 1.00 88.19 234 ASN A N 1
ATOM 1963 C CA . ASN A 1 234 ? 30.075 -1.061 -35.101 1.00 88.19 234 ASN A CA 1
ATOM 1964 C C . ASN A 1 234 ? 29.898 -0.774 -36.605 1.00 88.19 234 ASN A C 1
ATOM 1966 O O . ASN A 1 234 ? 30.665 -1.254 -37.445 1.00 88.19 234 ASN A O 1
ATOM 1970 N N . ILE A 1 235 ? 28.827 -0.051 -36.944 1.00 88.44 235 ILE A N 1
ATOM 1971 C CA . ILE A 1 235 ? 28.438 0.267 -38.326 1.00 88.44 235 ILE A CA 1
ATOM 1972 C C . ILE A 1 235 ? 28.589 1.770 -38.585 1.00 88.44 235 ILE A C 1
ATOM 1974 O O . ILE A 1 235 ? 28.340 2.603 -37.712 1.00 88.44 235 ILE A O 1
ATOM 1978 N N . SER A 1 236 ? 28.984 2.152 -39.797 1.00 86.69 236 SER A N 1
ATOM 1979 C CA . SER A 1 236 ? 28.888 3.542 -40.259 1.00 86.69 236 SER A CA 1
ATOM 1980 C C . SER A 1 236 ? 28.284 3.648 -41.646 1.00 86.69 236 SER A C 1
ATOM 1982 O O . SER A 1 236 ? 28.254 2.682 -42.399 1.00 86.69 236 SER A O 1
ATOM 1984 N N . PHE A 1 237 ? 27.764 4.832 -41.943 1.00 88.25 237 PHE A N 1
ATOM 1985 C CA . PHE A 1 237 ? 27.195 5.162 -43.240 1.00 88.25 237 PHE A CA 1
ATOM 1986 C C . PHE A 1 237 ? 28.259 5.841 -44.092 1.00 88.25 237 PHE A C 1
ATOM 1988 O O . PHE A 1 237 ? 28.989 6.701 -43.596 1.00 88.25 237 PHE A O 1
ATOM 1995 N N . GLY A 1 238 ? 28.316 5.445 -45.356 1.00 83.56 238 GLY A N 1
ATOM 1996 C CA . GLY A 1 238 ? 29.261 5.955 -46.330 1.00 83.56 238 GLY A CA 1
ATOM 1997 C C . GLY A 1 238 ? 30.640 5.339 -46.249 1.00 83.56 238 GLY A C 1
ATOM 1998 O O . GLY A 1 238 ? 31.093 4.891 -45.196 1.00 83.56 238 GLY A O 1
ATOM 1999 N N . TYR A 1 239 ? 31.299 5.292 -47.399 1.00 76.56 239 TYR A N 1
ATOM 2000 C CA . TYR A 1 239 ? 32.617 4.692 -47.505 1.00 76.56 239 TYR A CA 1
ATOM 2001 C C . TYR A 1 239 ? 33.693 5.732 -47.196 1.00 76.56 239 TYR A C 1
ATOM 2003 O O . TYR A 1 239 ? 33.562 6.896 -47.581 1.00 76.56 239 TYR A O 1
ATOM 2011 N N . PRO A 1 240 ? 34.772 5.348 -46.491 1.00 74.69 240 PRO A N 1
ATOM 2012 C CA . PRO A 1 240 ? 35.892 6.252 -46.299 1.00 74.69 240 PRO A CA 1
ATOM 2013 C C . PRO A 1 240 ? 36.477 6.604 -47.670 1.00 74.69 240 PRO A C 1
ATOM 2015 O O . PRO A 1 240 ? 36.897 5.719 -48.410 1.00 74.69 240 PRO A O 1
ATOM 2018 N N . ARG A 1 241 ? 36.510 7.900 -47.991 1.00 67.25 241 ARG A N 1
ATOM 2019 C CA . ARG A 1 241 ? 37.211 8.438 -49.162 1.00 67.25 241 ARG A CA 1
ATOM 2020 C C . ARG A 1 241 ? 38.716 8.361 -48.891 1.00 67.25 241 ARG A C 1
ATOM 2022 O O . ARG A 1 241 ? 39.298 9.310 -48.376 1.00 67.25 241 ARG A O 1
ATOM 2029 N N . LYS A 1 242 ? 39.308 7.186 -49.093 1.00 63.84 242 LYS A N 1
ATOM 2030 C CA . LYS A 1 242 ? 40.754 6.945 -49.012 1.00 63.84 242 LYS A CA 1
ATOM 2031 C C . LYS A 1 242 ? 41.211 6.213 -50.269 1.00 63.84 242 LYS A C 1
ATOM 2033 O O . LYS A 1 242 ? 40.435 5.432 -50.817 1.00 63.84 242 LYS A O 1
ATOM 2038 N N . ASP A 1 243 ? 42.440 6.514 -50.678 1.00 52.12 243 ASP A N 1
ATOM 2039 C CA . ASP A 1 243 ? 43.028 6.163 -51.970 1.00 52.12 243 ASP A CA 1
ATOM 2040 C C . ASP A 1 243 ? 42.945 4.670 -52.295 1.00 52.12 243 ASP A C 1
ATOM 2042 O O . ASP A 1 243 ? 43.056 3.792 -51.430 1.00 52.12 243 ASP A O 1
ATOM 2046 N N . THR A 1 244 ? 42.711 4.405 -53.575 1.00 60.22 244 THR A N 1
ATOM 2047 C CA . THR A 1 244 ? 42.673 3.077 -54.169 1.00 60.22 244 THR A CA 1
ATOM 2048 C C . THR A 1 244 ? 43.981 2.323 -53.918 1.00 60.22 244 THR A C 1
ATOM 2050 O O . THR A 1 244 ? 45.048 2.881 -53.683 1.00 60.22 244 THR A O 1
ATOM 2053 N N . CYS A 1 245 ? 43.879 0.998 -53.823 1.00 68.50 245 CYS A N 1
ATOM 2054 C CA . CYS A 1 245 ? 45.009 0.135 -53.524 1.00 68.50 245 CYS A CA 1
ATOM 2055 C C . CYS A 1 245 ? 45.723 -0.107 -54.834 1.00 68.50 245 CYS A C 1
ATOM 2057 O O . CYS A 1 245 ? 45.062 -0.230 -55.858 1.00 68.50 245 CYS A O 1
ATOM 2059 N N . SER A 1 246 ? 47.034 -0.316 -54.801 1.00 66.19 246 SER A N 1
ATOM 2060 C CA . SER A 1 246 ? 47.782 -0.665 -56.012 1.00 66.19 246 SER A CA 1
ATOM 2061 C C . SER A 1 246 ? 47.208 -1.892 -56.742 1.00 66.19 246 SER A C 1
ATOM 2063 O O . SER A 1 246 ? 47.330 -2.006 -57.957 1.00 66.19 246 SER A O 1
ATOM 2065 N N . THR A 1 247 ? 46.545 -2.810 -56.033 1.00 68.75 247 THR A N 1
ATOM 2066 C CA . THR A 1 247 ? 45.767 -3.917 -56.614 1.00 68.75 247 THR A CA 1
ATOM 2067 C C . THR A 1 247 ? 44.435 -3.479 -57.230 1.00 68.75 247 THR A C 1
ATOM 2069 O O . THR A 1 247 ? 44.048 -3.999 -58.268 1.00 68.75 247 THR A O 1
ATOM 2072 N N . CYS A 1 248 ? 43.744 -2.525 -56.615 1.00 71.06 248 CYS A N 1
ATOM 2073 C CA . CYS A 1 248 ? 42.482 -1.950 -57.067 1.00 71.06 248 CYS A CA 1
ATOM 2074 C C . CYS A 1 248 ? 42.701 -1.148 -58.357 1.00 71.06 248 CYS A C 1
ATOM 2076 O O . CYS A 1 248 ? 41.936 -1.297 -59.301 1.00 71.06 248 CYS A O 1
ATOM 2078 N N . ASP A 1 249 ? 43.786 -0.371 -58.418 1.00 72.94 249 ASP A N 1
ATOM 2079 C CA . ASP A 1 249 ? 44.189 0.385 -59.607 1.00 72.94 249 ASP A CA 1
ATOM 2080 C C . ASP A 1 249 ? 44.506 -0.554 -60.771 1.00 72.94 249 ASP A C 1
ATOM 2082 O O . ASP A 1 249 ? 44.017 -0.360 -61.879 1.00 72.94 249 ASP A O 1
ATOM 2086 N N . LYS A 1 250 ? 45.249 -1.638 -60.508 1.00 78.19 250 LYS A N 1
ATOM 2087 C CA . LYS A 1 250 ? 45.519 -2.680 -61.512 1.00 78.19 250 LYS A CA 1
ATOM 2088 C C . LYS A 1 250 ? 44.236 -3.309 -62.053 1.00 78.19 250 LYS A C 1
ATOM 2090 O O . LYS A 1 250 ? 44.139 -3.530 -63.252 1.00 78.19 250 LYS A O 1
ATOM 2095 N N . LEU A 1 251 ? 43.265 -3.607 -61.188 1.00 78.81 251 LEU A N 1
ATOM 2096 C CA . LEU A 1 251 ? 41.987 -4.189 -61.605 1.00 78.81 251 LEU A CA 1
ATOM 2097 C C . LEU A 1 251 ? 41.131 -3.197 -62.400 1.00 78.81 251 LEU A C 1
ATOM 2099 O O . LEU A 1 251 ? 40.534 -3.604 -63.389 1.00 78.81 251 LEU A O 1
ATOM 2103 N N . ASN A 1 252 ? 41.112 -1.917 -62.020 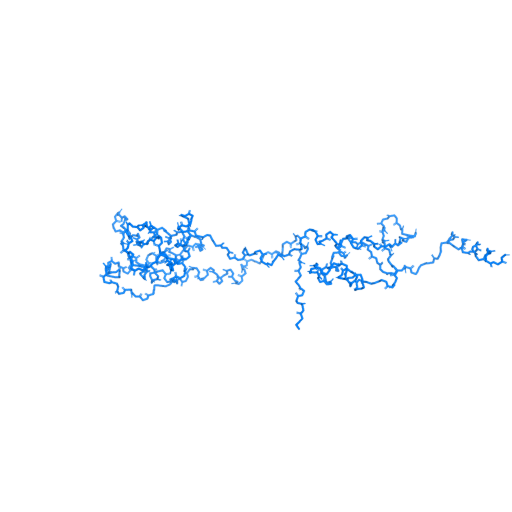1.00 76.75 252 ASN A N 1
ATOM 2104 C CA . ASN A 1 252 ? 40.424 -0.880 -62.792 1.00 76.75 252 ASN A CA 1
ATOM 2105 C C . ASN A 1 252 ? 41.027 -0.738 -64.196 1.00 76.75 252 ASN A C 1
ATOM 2107 O O . ASN A 1 252 ? 40.283 -0.755 -65.168 1.00 76.75 252 ASN A O 1
ATOM 2111 N N . ILE A 1 253 ? 42.361 -0.716 -64.309 1.00 79.06 253 ILE A N 1
ATOM 2112 C CA . ILE A 1 253 ? 43.054 -0.688 -65.607 1.00 79.06 253 ILE A CA 1
ATOM 2113 C C . ILE A 1 253 ? 42.687 -1.920 -66.450 1.00 79.06 253 ILE A C 1
ATOM 2115 O O . ILE A 1 253 ? 42.487 -1.812 -67.655 1.00 79.06 253 ILE A O 1
ATOM 2119 N N . ILE A 1 254 ? 42.591 -3.108 -65.847 1.00 81.94 254 ILE A N 1
ATOM 2120 C CA . ILE A 1 254 ? 42.198 -4.329 -66.571 1.00 81.94 254 ILE A CA 1
ATOM 2121 C C . ILE A 1 254 ? 40.748 -4.243 -67.069 1.00 81.94 254 ILE A C 1
ATOM 2123 O O . ILE A 1 254 ? 40.490 -4.642 -68.200 1.00 81.94 254 ILE A O 1
ATOM 2127 N N . LEU A 1 255 ? 39.823 -3.722 -66.259 1.00 81.25 255 LEU A N 1
ATOM 2128 C CA . LEU A 1 255 ? 38.413 -3.572 -66.636 1.00 81.25 255 LEU A CA 1
ATOM 2129 C C . LEU A 1 255 ? 38.228 -2.541 -67.762 1.00 81.25 255 LEU A C 1
ATOM 2131 O O . LEU A 1 255 ? 37.553 -2.832 -68.741 1.00 81.25 255 LEU A O 1
ATOM 2135 N N . GLU A 1 256 ? 38.897 -1.387 -67.687 1.00 77.19 256 GLU A N 1
ATOM 2136 C CA . GLU A 1 256 ? 38.843 -0.349 -68.734 1.00 77.19 256 GLU A CA 1
ATOM 2137 C C . GLU A 1 256 ? 39.3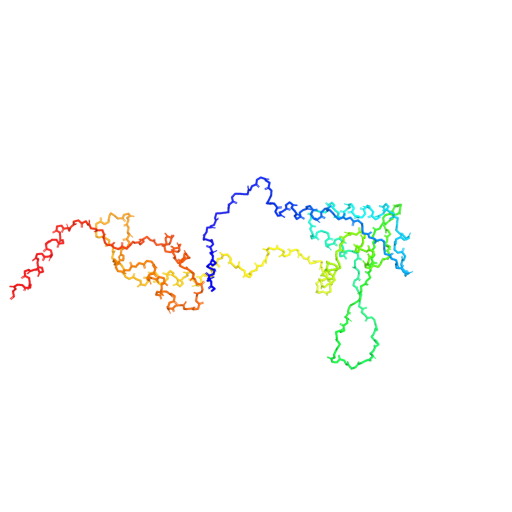86 -0.844 -70.089 1.00 77.19 256 GLU A C 1
ATOM 2139 O O . GLU A 1 256 ? 38.882 -0.477 -71.152 1.00 77.19 256 GLU A O 1
ATOM 2144 N N . ASN A 1 257 ? 40.385 -1.730 -70.063 1.00 74.25 257 ASN A N 1
ATOM 2145 C CA . ASN A 1 257 ? 40.941 -2.345 -71.270 1.00 74.25 257 ASN A CA 1
ATOM 2146 C C . ASN A 1 257 ? 40.052 -3.455 -71.863 1.00 74.25 257 ASN A C 1
ATOM 2148 O O . ASN A 1 257 ? 40.257 -3.842 -73.009 1.00 74.25 257 ASN A O 1
ATOM 2152 N N . GLN A 1 258 ? 39.092 -3.994 -71.106 1.00 66.44 258 GLN A N 1
ATOM 2153 C CA . GLN A 1 258 ? 38.139 -4.994 -71.606 1.00 66.44 258 GLN A CA 1
ATOM 2154 C C . GLN A 1 258 ? 36.927 -4.358 -72.290 1.00 66.44 258 GLN A C 1
ATOM 2156 O O . GLN A 1 258 ? 36.384 -4.955 -73.210 1.00 66.44 258 GLN A O 1
ATOM 2161 N N . ASP A 1 259 ? 36.539 -3.146 -71.889 1.00 58.94 259 ASP A N 1
ATOM 2162 C CA . ASP A 1 259 ? 35.432 -2.403 -72.509 1.00 58.94 259 ASP A CA 1
ATOM 2163 C C . ASP A 1 259 ? 35.834 -1.704 -73.825 1.00 58.94 259 ASP A C 1
ATOM 2165 O O . ASP A 1 259 ? 34.991 -1.150 -74.531 1.00 58.94 259 ASP A O 1
ATOM 2169 N N . THR A 1 260 ? 37.129 -1.708 -74.158 1.00 56.78 260 THR A N 1
ATOM 2170 C CA . THR A 1 260 ? 37.705 -1.066 -75.353 1.00 56.78 260 THR A CA 1
ATOM 2171 C C . THR A 1 260 ? 38.152 -2.054 -76.442 1.00 56.78 260 THR A C 1
ATOM 2173 O O . THR A 1 260 ? 38.717 -1.621 -77.448 1.00 56.78 260 THR A O 1
ATOM 2176 N N . ALA A 1 261 ? 37.866 -3.350 -76.277 1.00 47.03 261 ALA A N 1
ATOM 2177 C CA . ALA A 1 261 ? 38.117 -4.421 -77.249 1.00 47.03 261 ALA A CA 1
ATOM 2178 C C . ALA A 1 261 ? 36.802 -5.030 -77.759 1.00 47.03 261 ALA A C 1
ATOM 2180 O O . ALA A 1 261 ? 36.745 -5.355 -78.967 1.00 47.03 261 ALA A O 1
#

Foldseek 3Di:
DDPPFQAFDPDPDPDDADPDHDPVVVVVLCVQQVADFADDDPDPPQNPPVPDDPVQLVVVQNVRSPDRDPQVNLQQQLVFKDKAADPDDDDPDDDPPDPDDGIDIWGWDWGDDPPDTDTRTDDPVNVCRSNVHDPVSVVQQVVCCVVPVGGDDDCPPVDPPRPSDDDPVLLVLLVVLVVVADFDFDPPDDPPQRETEHEQVDDLVNSVVVSCVVCVVRSHDSVNSVVSCVVVHRYDYHDPPDDDDPVRVVVVVVVVVVVVD